Protein AF-A0A1G8Y1X3-F1 (afdb_monomer)

Solvent-accessible surface area (backbone atoms only — not comparable to full-atom values): 15038 Å² total; per-residue (Å²): 141,83,82,73,87,82,56,61,66,80,43,69,38,62,67,63,50,50,55,52,32,45,72,77,41,72,74,59,59,44,77,47,76,46,79,44,79,47,81,43,83,49,103,87,48,83,40,79,46,80,47,74,50,74,43,82,40,71,63,50,74,65,57,42,48,51,53,46,52,54,53,29,62,77,66,64,33,51,41,70,50,81,68,58,64,58,57,56,74,67,80,53,100,78,54,85,82,53,53,24,36,40,44,78,48,60,26,29,33,31,35,44,70,49,91,52,85,90,48,79,68,42,43,34,38,38,30,69,46,75,42,77,92,75,67,23,26,43,34,40,41,29,42,52,90,65,78,74,66,94,65,82,48,96,82,66,74,74,42,72,59,53,50,52,48,53,45,58,61,71,45,33,85,62,33,74,79,35,89,86,64,61,76,67,70,53,60,63,51,79,67,53,90,45,70,69,63,48,54,60,52,49,53,55,54,44,58,60,53,45,51,50,60,55,66,60,55,41,40,57,49,63,30,42,79,77,41,75,69,38,67,31,40,37,37,26,40,60,74,47,76,48,79,53,89,44,13,36,38,37,33,31,35,51,43,34,32,30,90

Organism: NCBI:txid1128970

Secondary structure (DSSP, 8-state):
--------EEEE-HHHHHHHHHHH-TT-EEEEEEEEEEEEE-SSSEEEEEEEEEEEEEPPHHHHHHHHHHHHHHTT-EE--TTHHHHTTTS-TTS----EEEEEEEEEEEEE--SSTTSPPEEEEEEEEEETTTTEEEEEEEESS--S-S---SS----HHHHHHHHHHHTHHHHTTSTTS-HHHHHHHHT--SHHHHHHHHHHHHHHHTTS-HHHHHHHTTPEEEEEEEEEEEEEEEEEEEEETTEEEEEEEEEEEE-

Structure (mmCIF, N/CA/C/O backbone):
data_AF-A0A1G8Y1X3-F1
#
_entry.id   AF-A0A1G8Y1X3-F1
#
loop_
_atom_site.group_PDB
_atom_site.id
_atom_site.type_symbol
_atom_site.label_atom_id
_atom_site.label_alt_id
_atom_site.label_comp_id
_atom_site.label_asym_id
_atom_site.label_entity_id
_atom_site.label_seq_id
_atom_site.pdbx_PDB_ins_code
_atom_site.Cartn_x
_atom_site.Cartn_y
_atom_site.Cartn_z
_atom_site.occupancy
_atom_site.B_iso_or_equiv
_atom_site.auth_seq_id
_atom_site.auth_comp_id
_atom_site.auth_asym_id
_atom_site.auth_atom_id
_atom_site.pdbx_PDB_model_num
ATOM 1 N N . MET A 1 1 ? 5.625 -17.294 -16.865 1.00 40.69 1 MET A N 1
ATOM 2 C CA . MET A 1 1 ? 4.708 -16.222 -16.428 1.00 40.69 1 MET A CA 1
ATOM 3 C C . MET A 1 1 ? 5.028 -14.945 -17.201 1.00 40.69 1 MET A C 1
ATOM 5 O O . MET A 1 1 ? 5.874 -14.175 -16.784 1.00 40.69 1 MET A O 1
ATOM 9 N N . LYS A 1 2 ? 4.440 -14.778 -18.389 1.00 43.62 2 LYS A N 1
ATOM 10 C CA . LYS A 1 2 ? 4.472 -13.539 -19.199 1.00 43.62 2 LYS A CA 1
ATOM 11 C C . LYS A 1 2 ? 3.052 -13.227 -19.690 1.00 43.62 2 LYS A C 1
ATOM 13 O O . LYS A 1 2 ? 2.852 -12.734 -20.797 1.00 43.62 2 LYS A O 1
ATOM 18 N N . GLU A 1 3 ? 2.049 -13.580 -18.890 1.00 48.22 3 GLU A N 1
ATOM 19 C CA . GLU A 1 3 ? 0.704 -13.061 -19.103 1.00 48.22 3 GLU A CA 1
ATOM 20 C C . GLU A 1 3 ? 0.715 -11.612 -18.634 1.00 48.22 3 GLU A C 1
ATOM 22 O O . GLU A 1 3 ? 0.712 -11.307 -17.447 1.00 48.22 3 GLU A O 1
ATOM 27 N N . LYS A 1 4 ? 0.905 -10.753 -19.637 1.00 50.09 4 LYS A N 1
ATOM 28 C CA . LYS A 1 4 ? 0.646 -9.318 -19.688 1.00 50.09 4 LYS A CA 1
ATOM 29 C C . LYS A 1 4 ? -0.046 -8.762 -18.435 1.00 50.09 4 LYS A C 1
ATOM 31 O O . LYS A 1 4 ? -1.256 -8.890 -18.281 1.00 50.09 4 LYS A O 1
ATOM 36 N N . PHE A 1 5 ? 0.738 -8.029 -17.646 1.00 54.00 5 PHE A N 1
ATOM 37 C CA . PHE A 1 5 ? 0.323 -6.984 -16.705 1.00 54.00 5 PHE A CA 1
ATOM 38 C C . PHE A 1 5 ? -0.441 -5.846 -17.426 1.00 54.00 5 PHE A C 1
ATOM 40 O O . PHE A 1 5 ? -0.035 -4.690 -17.396 1.00 54.00 5 PHE A O 1
ATOM 47 N N . ILE A 1 6 ? -1.547 -6.149 -18.113 1.00 54.00 6 ILE A N 1
ATOM 48 C CA . ILE A 1 6 ? -2.566 -5.146 -18.462 1.00 54.00 6 ILE A CA 1
ATOM 49 C C . ILE A 1 6 ? -3.599 -5.177 -17.331 1.00 54.00 6 ILE A C 1
ATOM 51 O O . ILE A 1 6 ? -4.769 -5.474 -17.535 1.00 54.00 6 ILE A O 1
ATOM 55 N N . SER A 1 7 ? -3.131 -4.980 -16.103 1.00 61.69 7 SER A N 1
ATOM 56 C CA . SER A 1 7 ? -4.002 -4.666 -14.977 1.00 61.69 7 SER A CA 1
ATOM 57 C C . SER A 1 7 ? -4.086 -3.151 -14.876 1.00 61.69 7 SER A C 1
ATOM 59 O O . SER A 1 7 ? -3.053 -2.481 -14.940 1.00 61.69 7 SER A O 1
ATOM 61 N N . GLU A 1 8 ? -5.293 -2.609 -14.742 1.00 83.56 8 GLU A N 1
ATOM 62 C CA . GLU A 1 8 ? -5.493 -1.175 -14.557 1.00 83.56 8 GLU A CA 1
ATOM 63 C C . GLU A 1 8 ? -4.999 -0.797 -13.155 1.00 83.56 8 GLU A C 1
ATOM 65 O O . GLU A 1 8 ? -5.635 -1.077 -12.137 1.00 83.56 8 GLU A O 1
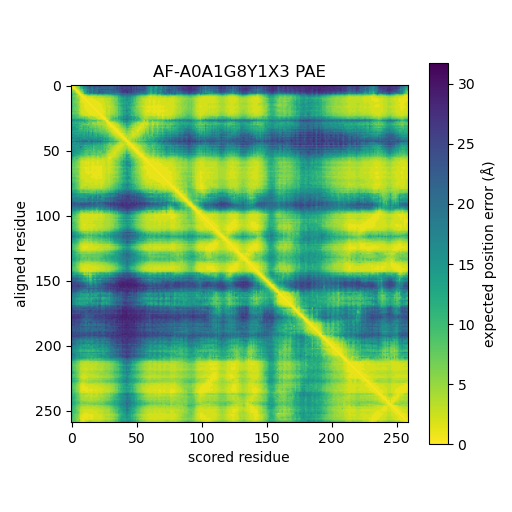ATOM 70 N N . PHE A 1 9 ? -3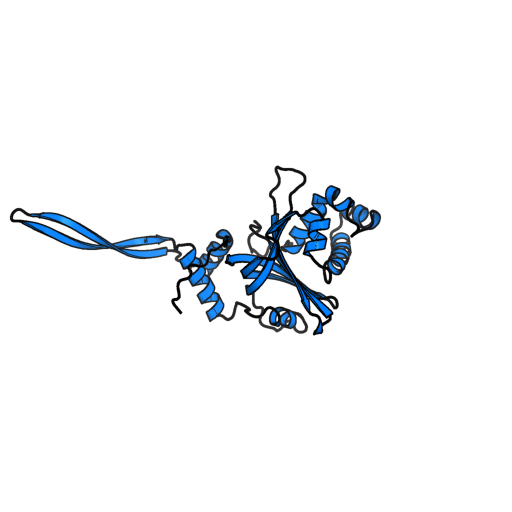.798 -0.223 -13.089 1.00 90.75 9 PHE A N 1
ATOM 71 C CA . PHE A 1 9 ? -3.267 0.327 -11.850 1.00 90.75 9 PHE A CA 1
ATOM 72 C C . PHE A 1 9 ? -4.042 1.594 -11.502 1.00 90.75 9 PHE A C 1
ATOM 74 O O . PHE A 1 9 ? -4.065 2.544 -12.280 1.00 90.75 9 PHE A O 1
ATOM 81 N N . ILE A 1 10 ? -4.659 1.612 -10.322 1.00 94.06 10 ILE A N 1
ATOM 82 C CA . ILE A 1 10 ? -5.407 2.775 -9.826 1.00 94.06 10 ILE A CA 1
ATOM 83 C C . ILE A 1 10 ? -4.573 3.642 -8.881 1.00 94.06 10 ILE A C 1
ATOM 85 O O . ILE A 1 10 ? -4.967 4.765 -8.578 1.00 94.06 10 ILE A O 1
ATOM 89 N N . TYR A 1 11 ? -3.437 3.122 -8.408 1.00 94.50 11 TYR A N 1
ATOM 90 C CA . TYR A 1 11 ? -2.485 3.847 -7.574 1.00 94.50 11 TYR A CA 1
ATOM 91 C C . TYR A 1 11 ? -1.080 3.250 -7.703 1.00 94.50 11 TYR A C 1
ATOM 93 O O . TYR A 1 11 ? -0.929 2.025 -7.671 1.00 94.50 11 TYR A O 1
ATOM 101 N N . ILE A 1 12 ? -0.064 4.111 -7.809 1.00 94.38 12 ILE A N 1
ATOM 102 C CA . ILE A 1 12 ? 1.359 3.760 -7.724 1.00 94.38 12 ILE A CA 1
ATOM 103 C C . ILE A 1 12 ? 2.075 4.858 -6.928 1.00 94.38 12 ILE A C 1
ATOM 105 O O . ILE A 1 12 ? 2.065 6.017 -7.338 1.00 94.38 12 ILE A O 1
ATOM 109 N N . ASP A 1 13 ? 2.749 4.494 -5.836 1.00 93.00 13 ASP A N 1
ATOM 110 C CA . ASP A 1 13 ? 3.652 5.399 -5.117 1.00 93.00 13 ASP A CA 1
ATOM 111 C C . ASP A 1 13 ? 5.009 5.439 -5.831 1.00 93.00 13 ASP A C 1
ATOM 113 O O . ASP A 1 13 ? 5.942 4.694 -5.507 1.00 93.00 13 ASP A O 1
ATOM 117 N N . GLU A 1 14 ? 5.117 6.298 -6.848 1.00 92.44 14 GLU A N 1
ATOM 118 C CA . GLU A 1 14 ? 6.331 6.400 -7.661 1.00 92.44 14 GLU A CA 1
ATOM 119 C C . GLU A 1 14 ? 7.559 6.784 -6.833 1.00 92.44 14 GLU A C 1
ATOM 121 O O . GLU A 1 14 ? 8.661 6.317 -7.117 1.00 92.44 14 GLU A O 1
ATOM 126 N N . ARG A 1 15 ? 7.393 7.601 -5.786 1.00 89.94 15 ARG A N 1
ATOM 127 C CA . ARG A 1 15 ? 8.510 8.045 -4.945 1.00 89.94 15 ARG A CA 1
ATOM 128 C C . ARG A 1 15 ? 9.112 6.872 -4.177 1.00 89.94 15 ARG A C 1
ATOM 130 O O . ARG A 1 15 ? 10.325 6.665 -4.251 1.00 89.94 15 ARG A O 1
ATOM 137 N N . ARG A 1 16 ? 8.293 6.089 -3.463 1.00 89.75 16 ARG A N 1
ATOM 138 C CA . ARG A 1 16 ? 8.782 4.905 -2.731 1.00 89.75 16 ARG A CA 1
ATOM 139 C C . ARG A 1 16 ? 9.292 3.832 -3.682 1.00 89.75 16 ARG A C 1
ATOM 141 O O . ARG A 1 16 ? 10.340 3.246 -3.419 1.00 89.75 16 ARG A O 1
ATOM 148 N N . LEU A 1 17 ? 8.607 3.624 -4.807 1.00 93.88 17 LEU A N 1
ATOM 149 C CA . LEU A 1 17 ? 9.052 2.695 -5.842 1.00 93.88 17 LEU A CA 1
ATOM 150 C C . LEU A 1 17 ? 10.450 3.055 -6.360 1.00 93.88 17 LEU A C 1
ATOM 152 O O . LEU A 1 17 ? 11.327 2.193 -6.397 1.00 93.88 17 LEU A O 1
ATOM 156 N N . ASN A 1 18 ? 10.677 4.323 -6.716 1.00 92.94 18 ASN A N 1
ATOM 157 C CA . ASN A 1 18 ? 11.983 4.805 -7.165 1.00 92.94 18 ASN A CA 1
ATOM 158 C C . ASN A 1 18 ? 13.047 4.589 -6.086 1.00 92.94 18 ASN A C 1
ATOM 160 O O . ASN A 1 18 ? 14.094 4.016 -6.377 1.00 92.94 18 ASN A O 1
ATOM 164 N N . SER A 1 19 ? 12.743 4.955 -4.837 1.00 91.31 19 SER A N 1
ATOM 165 C CA . 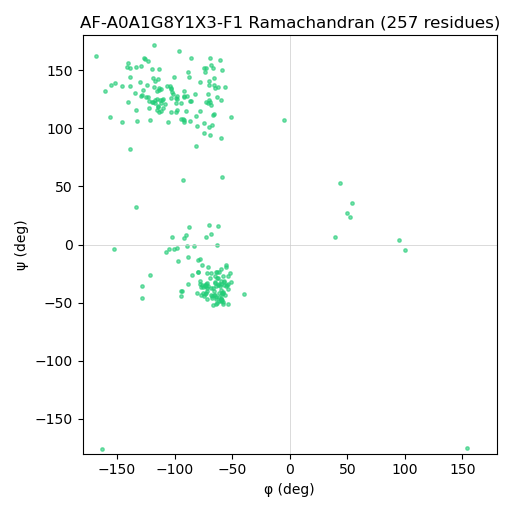SER A 1 19 ? 13.668 4.794 -3.712 1.00 91.31 19 SER A CA 1
ATOM 166 C C . SER A 1 19 ? 14.083 3.337 -3.484 1.00 91.31 19 SER A C 1
ATOM 168 O O . SER A 1 19 ? 15.259 3.066 -3.242 1.00 91.31 19 SER A O 1
ATOM 170 N N . TYR A 1 20 ? 13.158 2.376 -3.572 1.00 93.31 20 TYR A N 1
ATOM 171 C CA . TYR A 1 20 ? 13.509 0.961 -3.415 1.00 93.31 20 TYR A CA 1
ATOM 172 C C . TYR A 1 20 ? 14.286 0.421 -4.605 1.00 93.31 20 TYR A C 1
ATOM 174 O O . TYR A 1 20 ? 15.239 -0.331 -4.417 1.00 93.31 20 TYR A O 1
ATOM 182 N N . VAL A 1 21 ? 13.921 0.810 -5.826 1.00 94.19 21 VAL A N 1
ATOM 183 C CA . VAL A 1 21 ? 14.652 0.351 -7.008 1.00 94.19 21 VAL A CA 1
ATOM 184 C C . VAL A 1 21 ? 16.070 0.904 -7.033 1.00 94.19 21 VAL A C 1
ATOM 186 O O . VAL A 1 21 ? 16.974 0.156 -7.375 1.00 94.19 21 VAL A O 1
ATOM 189 N N . GLU A 1 22 ? 16.301 2.143 -6.602 1.00 92.44 22 GLU A N 1
ATOM 190 C CA . GLU A 1 22 ? 17.656 2.695 -6.461 1.00 92.44 22 GLU A CA 1
ATOM 191 C C . GLU A 1 22 ? 18.503 1.916 -5.441 1.00 92.44 22 GLU A C 1
ATOM 193 O O . GLU A 1 22 ? 19.701 1.738 -5.649 1.00 92.44 22 GLU A O 1
ATOM 198 N N . GLN A 1 23 ? 17.892 1.395 -4.370 1.00 91.38 23 GLN A N 1
ATOM 199 C CA . GLN A 1 23 ? 18.578 0.543 -3.388 1.00 91.38 23 GLN A CA 1
ATOM 200 C C . GLN A 1 23 ? 18.904 -0.853 -3.942 1.00 91.38 23 GLN A C 1
ATOM 202 O O . GLN A 1 23 ? 19.958 -1.406 -3.634 1.00 91.38 23 GLN A O 1
ATOM 207 N N . ILE A 1 24 ? 18.013 -1.428 -4.757 1.00 92.81 24 ILE A N 1
ATOM 208 C CA . ILE A 1 24 ? 18.164 -2.777 -5.332 1.00 92.81 24 ILE A CA 1
ATOM 209 C C . ILE A 1 24 ? 19.090 -2.762 -6.558 1.00 92.81 24 ILE A C 1
ATOM 211 O O . ILE A 1 24 ? 19.905 -3.663 -6.752 1.00 92.81 24 ILE A O 1
ATOM 215 N N . ASN A 1 25 ? 18.941 -1.750 -7.410 1.00 89.31 25 ASN A N 1
ATOM 216 C CA . ASN A 1 25 ? 19.633 -1.586 -8.680 1.00 89.31 25 ASN A CA 1
ATOM 217 C C . ASN A 1 25 ? 20.062 -0.116 -8.866 1.00 89.31 25 ASN A C 1
ATOM 219 O O . ASN A 1 25 ? 19.401 0.637 -9.590 1.00 89.31 25 ASN A O 1
ATOM 223 N N . PRO A 1 26 ? 21.201 0.288 -8.271 1.00 85.62 26 PRO A N 1
ATOM 224 C CA . PRO A 1 26 ? 21.664 1.678 -8.280 1.00 85.62 26 PRO A CA 1
ATOM 225 C C . PRO A 1 26 ? 21.903 2.253 -9.675 1.00 85.62 26 PRO A C 1
ATOM 227 O O . PRO A 1 26 ? 21.930 3.468 -9.854 1.00 85.62 26 PRO A O 1
ATOM 230 N N . SER A 1 27 ? 22.106 1.396 -10.679 1.00 78.38 27 SER A N 1
ATOM 231 C CA . SER A 1 27 ? 22.404 1.856 -12.027 1.00 78.38 27 SER A CA 1
ATOM 232 C C . SER A 1 27 ? 21.204 2.492 -12.727 1.00 78.38 27 SER A C 1
ATOM 234 O O . SER A 1 27 ? 21.468 3.222 -13.672 1.00 78.38 27 SER A O 1
ATOM 236 N N . SER A 1 28 ? 19.948 2.251 -12.294 1.00 76.00 28 SER A N 1
ATOM 237 C CA . SER A 1 28 ? 18.652 2.845 -12.736 1.00 76.00 28 SER A CA 1
ATOM 238 C C . SER A 1 28 ? 18.433 3.113 -14.243 1.00 76.00 28 SER A C 1
ATOM 240 O O . SER A 1 28 ? 17.410 3.671 -14.654 1.00 76.00 28 SER A O 1
ATOM 242 N N . MET A 1 29 ? 19.362 2.678 -15.086 1.00 82.06 29 MET A N 1
ATOM 243 C CA . MET A 1 29 ? 19.471 2.940 -16.506 1.00 82.06 29 MET A CA 1
ATOM 244 C C . MET A 1 29 ? 19.509 1.611 -17.242 1.00 82.06 29 MET A C 1
ATOM 246 O O . MET A 1 29 ? 20.195 0.663 -16.855 1.00 82.06 29 MET A O 1
ATOM 250 N N . LYS A 1 30 ? 18.776 1.564 -18.347 1.00 85.19 30 LYS A N 1
ATOM 251 C CA . LYS A 1 30 ? 18.754 0.449 -19.280 1.00 85.19 30 LYS A CA 1
ATOM 252 C C . LYS A 1 30 ? 19.234 0.943 -20.633 1.00 85.19 30 LYS A C 1
ATOM 254 O O . LYS A 1 30 ? 18.942 2.062 -21.045 1.00 85.19 30 LYS A O 1
ATOM 259 N N . TYR A 1 31 ? 19.972 0.088 -21.322 1.00 85.25 31 TYR A N 1
ATOM 260 C CA . TYR A 1 31 ? 20.477 0.367 -22.655 1.00 85.25 31 TYR A CA 1
ATOM 261 C C . TYR A 1 31 ? 19.572 -0.305 -23.680 1.00 85.25 31 TYR A C 1
ATOM 263 O O . TYR A 1 31 ? 19.489 -1.534 -23.734 1.00 85.25 31 TYR A O 1
ATOM 271 N N . GLU A 1 32 ? 18.879 0.498 -24.481 1.00 85.25 32 GLU A N 1
ATOM 272 C CA . GLU A 1 32 ? 17.964 0.002 -25.504 1.00 85.25 32 GLU A CA 1
ATOM 273 C C . GLU A 1 32 ? 18.607 0.084 -26.886 1.00 85.25 32 GLU A C 1
ATOM 275 O O . GLU A 1 32 ? 19.188 1.103 -27.264 1.00 85.25 32 GLU A O 1
ATOM 280 N N . LYS A 1 33 ? 18.530 -1.021 -27.633 1.00 85.75 33 LYS A N 1
ATOM 281 C CA . LYS A 1 33 ? 19.044 -1.108 -29.000 1.00 85.75 33 LYS A CA 1
ATOM 282 C C . LYS A 1 33 ? 17.924 -0.758 -29.965 1.00 85.75 33 LYS A C 1
ATOM 284 O O . LYS A 1 33 ? 17.043 -1.582 -30.197 1.00 85.75 33 LYS A O 1
ATOM 289 N N . ILE A 1 34 ? 17.994 0.434 -30.542 1.00 86.31 34 ILE A N 1
ATOM 290 C CA . ILE A 1 34 ? 17.016 0.907 -31.518 1.00 86.31 34 ILE A CA 1
ATOM 291 C C . ILE A 1 34 ? 17.603 0.684 -32.919 1.00 86.31 34 ILE A C 1
ATOM 293 O O . ILE A 1 34 ? 18.745 1.091 -33.172 1.00 86.31 34 ILE A O 1
ATOM 297 N N . PRO A 1 35 ? 16.888 -0.011 -33.825 1.00 86.88 35 PRO A N 1
ATOM 298 C CA . PRO A 1 35 ? 17.307 -0.108 -35.213 1.00 86.88 35 PRO A CA 1
ATOM 299 C C . PRO A 1 35 ? 17.128 1.255 -35.886 1.00 86.88 35 PRO A C 1
ATOM 301 O O . PRO A 1 35 ? 16.030 1.806 -35.906 1.00 86.88 35 PRO A O 1
ATOM 304 N N . GLU A 1 36 ? 18.203 1.781 -36.457 1.00 87.94 36 GLU A N 1
ATOM 305 C CA . GLU A 1 36 ? 18.155 2.953 -37.320 1.00 87.94 36 GLU A CA 1
ATOM 306 C C . GLU A 1 36 ? 18.239 2.506 -38.774 1.00 87.94 36 GLU A C 1
ATOM 308 O O . GLU A 1 36 ? 19.119 1.726 -39.158 1.00 87.94 36 GLU A O 1
ATOM 313 N N . TRP A 1 37 ? 17.307 3.013 -39.573 1.00 85.25 37 TRP A N 1
ATOM 314 C CA . TRP A 1 37 ? 17.259 2.793 -41.008 1.00 85.25 37 TRP A CA 1
ATOM 315 C C . TRP A 1 37 ? 17.592 4.107 -41.695 1.00 85.25 37 TRP A C 1
ATOM 317 O O . TRP A 1 37 ? 16.853 5.080 -41.551 1.00 85.25 37 TRP A O 1
ATOM 327 N N . THR A 1 38 ? 18.690 4.127 -42.442 1.00 86.38 38 THR A N 1
ATOM 328 C CA . THR A 1 38 ? 19.103 5.302 -43.210 1.00 86.38 38 THR A CA 1
ATOM 329 C C . THR A 1 38 ? 18.985 4.974 -44.690 1.00 86.38 38 THR A C 1
ATOM 331 O O . THR A 1 38 ? 19.529 3.972 -45.163 1.00 86.38 38 THR A O 1
ATOM 334 N N . ALA A 1 39 ? 18.233 5.794 -45.420 1.00 84.38 39 ALA A N 1
ATOM 335 C CA . ALA A 1 39 ? 18.152 5.722 -46.870 1.00 84.38 39 ALA A CA 1
ATOM 336 C C . ALA A 1 39 ? 19.160 6.714 -47.458 1.00 84.38 39 ALA A C 1
ATOM 338 O O . ALA A 1 39 ? 18.952 7.922 -47.388 1.00 84.38 39 ALA A O 1
ATOM 339 N N . ASP A 1 40 ? 20.239 6.194 -48.035 1.00 81.88 40 ASP A N 1
ATOM 340 C CA . ASP A 1 40 ? 21.275 6.984 -48.690 1.00 81.88 40 ASP A CA 1
ATOM 341 C C . ASP A 1 40 ? 21.124 6.878 -50.210 1.00 81.88 40 ASP A C 1
ATOM 343 O O . ASP A 1 40 ? 20.925 5.795 -50.770 1.00 81.88 40 ASP A O 1
ATOM 347 N N . LEU A 1 41 ? 21.251 8.002 -50.912 1.00 74.12 41 LEU A N 1
ATOM 348 C CA . LEU A 1 41 ? 21.346 8.014 -52.370 1.00 74.12 41 LEU A CA 1
ATOM 349 C C . LEU A 1 41 ? 22.814 7.834 -52.758 1.00 74.12 41 LEU A C 1
ATOM 351 O O . LEU A 1 41 ? 23.624 8.745 -52.597 1.00 74.12 41 LEU A O 1
ATOM 355 N N . SER A 1 42 ? 23.169 6.646 -53.252 1.00 79.25 42 SER A N 1
ATOM 356 C CA . SER A 1 42 ? 24.480 6.431 -53.869 1.00 79.25 42 SER A CA 1
ATOM 357 C C . SER A 1 42 ? 24.441 6.831 -55.345 1.00 79.25 42 SER A C 1
ATOM 359 O O . SER A 1 42 ? 23.370 6.876 -55.948 1.00 79.25 42 SER A O 1
ATOM 361 N N . LEU A 1 43 ? 25.610 7.076 -55.945 1.00 79.81 43 LEU A N 1
ATOM 362 C CA . LEU A 1 43 ? 25.748 7.519 -57.340 1.00 79.81 43 LEU A CA 1
ATOM 363 C C . LEU A 1 43 ? 25.071 6.589 -58.372 1.00 79.81 43 LEU A C 1
ATOM 365 O O . LEU A 1 43 ? 24.876 6.989 -59.514 1.00 79.81 43 LEU A O 1
ATOM 369 N N . ILE A 1 44 ? 24.764 5.344 -57.987 1.00 79.94 44 ILE A N 1
ATOM 370 C CA . ILE A 1 44 ? 24.332 4.272 -58.894 1.00 79.94 44 ILE A CA 1
ATOM 371 C C . ILE A 1 44 ? 22.940 3.731 -58.515 1.00 79.94 44 ILE A C 1
ATOM 373 O O . ILE A 1 44 ? 22.213 3.259 -59.385 1.00 79.94 44 ILE A O 1
ATOM 377 N N . SER A 1 45 ? 22.524 3.823 -57.245 1.00 73.94 45 SER A N 1
ATOM 378 C CA . SER A 1 45 ? 21.185 3.405 -56.800 1.00 73.94 45 SER A CA 1
ATOM 379 C C . SER A 1 45 ? 20.855 3.880 -55.375 1.00 73.94 45 SER A C 1
ATOM 381 O O . SER A 1 45 ? 21.767 4.171 -54.588 1.00 73.94 45 SER A O 1
ATOM 383 N N . PRO A 1 46 ? 19.570 3.889 -54.975 1.00 80.94 46 PRO A N 1
ATOM 384 C CA . PRO A 1 46 ? 19.192 3.974 -53.567 1.00 80.94 46 PRO A CA 1
ATOM 385 C C . PRO A 1 46 ? 19.849 2.840 -52.768 1.00 80.94 46 PRO A C 1
ATOM 387 O O . PRO A 1 46 ? 19.858 1.687 -53.205 1.00 80.94 46 PRO A O 1
ATOM 390 N N . LYS A 1 47 ? 20.404 3.164 -51.600 1.00 86.00 47 LYS A N 1
ATOM 391 C CA . LYS A 1 47 ? 21.003 2.215 -50.661 1.00 86.00 47 LYS A CA 1
ATOM 392 C C . LYS A 1 47 ? 20.311 2.368 -49.313 1.00 86.00 47 LYS A C 1
ATOM 394 O O . LYS A 1 47 ? 20.255 3.458 -48.760 1.00 86.00 47 LYS A O 1
ATOM 399 N N . ILE A 1 48 ? 19.809 1.268 -48.766 1.00 86.12 48 ILE A N 1
ATOM 400 C CA . ILE A 1 48 ? 19.284 1.234 -47.399 1.00 86.12 48 ILE A CA 1
ATOM 401 C C . ILE A 1 48 ? 20.382 0.656 -46.513 1.00 86.12 48 ILE A C 1
ATOM 403 O O . ILE A 1 48 ? 20.859 -0.454 -46.758 1.00 86.12 48 ILE A O 1
ATOM 407 N N . THR A 1 49 ? 20.803 1.404 -45.498 1.00 83.56 49 THR A N 1
ATOM 408 C CA . THR A 1 49 ? 21.697 0.906 -44.453 1.00 83.56 49 THR A CA 1
ATOM 409 C C . THR A 1 49 ? 20.910 0.704 -43.164 1.00 83.56 49 THR A C 1
ATOM 411 O O . THR A 1 49 ? 20.057 1.509 -42.794 1.00 83.56 49 THR A O 1
ATOM 414 N N . SER A 1 50 ? 21.167 -0.420 -42.495 1.00 85.00 50 SER A N 1
ATOM 415 C CA . SER A 1 50 ? 20.627 -0.707 -41.169 1.00 85.00 50 SER A CA 1
ATOM 416 C C . SER A 1 50 ? 21.777 -0.665 -40.179 1.00 85.00 50 SER A C 1
ATOM 418 O O . SER A 1 50 ? 22.772 -1.374 -40.349 1.00 85.00 50 SER A O 1
ATOM 420 N N . SER A 1 51 ? 21.652 0.167 -39.152 1.00 87.12 51 SER A N 1
ATOM 421 C CA . SER A 1 51 ? 22.581 0.186 -38.026 1.00 87.12 51 SER A CA 1
ATOM 422 C C . SER A 1 51 ? 21.814 0.026 -36.715 1.00 87.12 51 SER A C 1
ATOM 424 O O . SER A 1 51 ? 20.600 0.216 -36.653 1.00 87.12 51 SER A O 1
ATOM 426 N N . ARG A 1 52 ? 22.503 -0.394 -35.651 1.00 85.31 52 ARG A N 1
ATOM 427 C CA . ARG A 1 52 ? 21.919 -0.480 -34.307 1.00 85.31 52 ARG A CA 1
ATOM 428 C C . ARG A 1 52 ? 22.645 0.503 -33.415 1.00 85.31 52 ARG A C 1
ATOM 430 O O . ARG A 1 52 ? 23.829 0.307 -33.143 1.00 85.31 52 ARG A O 1
ATOM 437 N N . LYS A 1 53 ? 21.935 1.515 -32.928 1.00 87.00 53 LYS A N 1
ATOM 438 C CA . LYS A 1 53 ? 22.452 2.400 -31.886 1.00 87.00 53 LYS A CA 1
ATOM 439 C C . LYS A 1 53 ? 21.875 2.004 -30.538 1.00 87.00 53 LYS A C 1
ATOM 441 O O . LYS A 1 53 ? 20.750 1.517 -30.437 1.00 87.00 53 LYS A O 1
ATOM 446 N N . THR A 1 54 ? 22.705 2.145 -29.513 1.00 87.00 54 THR A N 1
ATOM 447 C CA . THR A 1 54 ? 22.338 1.830 -28.136 1.00 87.00 54 THR A CA 1
ATOM 448 C C . THR A 1 54 ? 22.195 3.138 -27.382 1.00 87.00 54 THR A C 1
ATOM 450 O O . THR A 1 54 ? 23.159 3.897 -27.311 1.00 87.00 54 THR A O 1
ATOM 453 N N . TYR A 1 55 ? 21.015 3.393 -26.827 1.00 88.44 55 TYR A N 1
ATOM 454 C CA . TYR A 1 55 ? 20.731 4.616 -26.084 1.00 88.44 55 TYR A CA 1
ATOM 455 C C . TYR A 1 55 ? 20.489 4.295 -24.610 1.00 88.44 55 TYR A C 1
ATOM 457 O O . TYR A 1 55 ? 19.769 3.334 -24.316 1.00 88.44 55 TYR A O 1
ATOM 465 N N . PRO A 1 56 ? 21.079 5.060 -23.675 1.00 90.44 56 PRO A N 1
ATOM 466 C CA . PRO A 1 56 ? 20.693 4.972 -22.280 1.00 90.44 56 PRO A CA 1
ATOM 467 C C . PRO A 1 56 ? 19.289 5.556 -22.113 1.00 90.44 56 PRO A C 1
ATOM 469 O O . PRO A 1 56 ? 18.976 6.616 -22.657 1.00 90.44 56 PRO A O 1
ATOM 472 N N . ARG A 1 57 ? 18.451 4.885 -21.329 1.00 91.88 57 ARG A N 1
ATOM 473 C CA . ARG A 1 57 ? 17.195 5.449 -20.837 1.00 91.88 57 ARG A CA 1
ATOM 474 C C . ARG A 1 57 ? 16.944 5.043 -19.395 1.00 91.88 57 ARG A C 1
ATOM 476 O O . ARG A 1 57 ? 17.418 4.001 -18.943 1.00 91.88 57 ARG A O 1
ATOM 483 N N . ASN A 1 58 ? 16.142 5.839 -18.700 1.00 90.50 58 ASN A N 1
ATOM 484 C CA . ASN A 1 58 ? 15.652 5.480 -17.376 1.00 90.50 58 ASN A CA 1
ATOM 485 C C . ASN A 1 58 ? 14.712 4.271 -17.460 1.00 90.50 58 ASN A C 1
ATOM 487 O O . ASN A 1 58 ? 14.041 4.044 -18.476 1.00 90.50 58 ASN A O 1
ATOM 491 N N . LEU A 1 59 ? 14.660 3.504 -16.373 1.00 92.69 59 LEU A N 1
ATOM 492 C CA . LEU A 1 59 ? 13.652 2.464 -16.195 1.00 92.69 59 LEU A CA 1
ATOM 493 C C . LEU A 1 59 ? 12.252 3.089 -16.160 1.00 92.69 59 LEU A C 1
ATOM 495 O O . LEU A 1 59 ? 12.020 4.094 -15.483 1.00 92.69 59 LEU A O 1
ATOM 499 N N . THR A 1 60 ? 11.318 2.473 -16.878 1.00 92.19 60 THR A N 1
ATOM 500 C CA . THR A 1 60 ? 9.891 2.811 -16.797 1.00 92.19 60 THR A CA 1
ATOM 501 C C . THR A 1 60 ? 9.315 2.394 -15.439 1.00 92.19 60 THR A C 1
ATOM 503 O O . THR A 1 60 ? 9.873 1.524 -14.770 1.00 92.19 60 THR A O 1
ATOM 506 N N . THR A 1 61 ? 8.178 2.968 -15.032 1.00 92.00 61 THR A N 1
ATOM 507 C CA . THR A 1 61 ? 7.477 2.593 -13.787 1.00 92.00 61 THR A CA 1
ATOM 508 C C . THR A 1 61 ? 7.191 1.086 -13.721 1.00 92.00 61 THR A C 1
ATOM 510 O O . THR A 1 61 ? 7.390 0.462 -12.683 1.00 92.00 61 THR A O 1
ATOM 513 N N . TYR A 1 62 ? 6.829 0.468 -14.847 1.00 90.31 62 TYR A N 1
ATOM 514 C CA . TYR A 1 62 ? 6.594 -0.977 -14.928 1.00 90.31 62 TYR A CA 1
ATOM 515 C C . TYR A 1 62 ? 7.864 -1.802 -14.734 1.00 90.31 62 TYR A C 1
ATOM 517 O O . TYR A 1 62 ? 7.863 -2.742 -13.951 1.00 90.31 62 TYR A O 1
ATOM 525 N N . GLU A 1 63 ? 8.966 -1.432 -15.389 1.00 92.50 63 GLU A N 1
ATOM 526 C CA . GLU A 1 63 ? 10.245 -2.130 -15.200 1.00 92.50 63 GLU A CA 1
ATOM 527 C C . GLU A 1 63 ? 10.741 -2.009 -13.756 1.00 92.50 63 GLU A C 1
ATOM 529 O O . GLU A 1 63 ? 11.328 -2.944 -13.219 1.00 92.50 63 GLU A O 1
ATOM 534 N N . LYS A 1 64 ? 10.482 -0.869 -13.107 1.00 93.94 64 LYS A N 1
ATOM 535 C CA . LYS A 1 64 ? 10.769 -0.664 -11.684 1.00 93.94 64 LYS A CA 1
ATOM 536 C C . LYS A 1 64 ? 9.938 -1.597 -10.800 1.00 93.94 64 LYS A C 1
ATOM 538 O O . LYS A 1 64 ? 10.495 -2.221 -9.901 1.00 93.94 64 LYS A O 1
ATOM 543 N N . LEU A 1 65 ? 8.637 -1.725 -11.072 1.00 93.56 65 LEU A N 1
ATOM 544 C CA . LEU A 1 65 ? 7.766 -2.670 -10.368 1.00 93.56 65 LEU A CA 1
ATOM 545 C C . LEU A 1 65 ? 8.225 -4.116 -10.567 1.00 93.56 65 LEU A C 1
ATOM 547 O O . LEU A 1 65 ? 8.309 -4.843 -9.585 1.00 93.56 65 LEU A O 1
ATOM 551 N N . GLU A 1 66 ? 8.571 -4.516 -11.794 1.00 93.19 66 GLU A N 1
ATOM 552 C CA . GLU A 1 66 ? 9.104 -5.854 -12.081 1.00 93.19 66 GLU A CA 1
ATOM 553 C C . GLU A 1 66 ? 10.383 -6.127 -11.283 1.00 93.19 66 GLU A C 1
ATOM 555 O O . GLU A 1 66 ? 10.478 -7.157 -10.625 1.00 93.19 66 GLU A O 1
ATOM 560 N N . ILE A 1 67 ? 11.339 -5.188 -11.271 1.00 94.19 67 ILE A N 1
ATOM 561 C CA . ILE A 1 67 ? 12.581 -5.314 -10.490 1.00 94.19 67 ILE A CA 1
ATOM 562 C C . ILE A 1 67 ? 12.281 -5.467 -8.997 1.00 94.19 67 ILE A C 1
ATOM 564 O O . ILE A 1 67 ? 12.869 -6.331 -8.344 1.00 94.19 67 ILE A O 1
ATOM 568 N N . LEU A 1 68 ? 11.381 -4.640 -8.457 1.00 95.12 68 LEU A N 1
ATOM 569 C CA . LEU A 1 68 ? 11.013 -4.691 -7.047 1.00 95.12 68 LEU A CA 1
ATOM 570 C C . LEU A 1 68 ? 10.333 -6.020 -6.703 1.00 95.12 68 LEU A C 1
ATOM 572 O O . LEU A 1 68 ? 10.758 -6.689 -5.769 1.00 95.12 68 LEU A O 1
ATOM 576 N N . ILE A 1 69 ? 9.313 -6.420 -7.460 1.00 94.25 69 ILE A N 1
ATOM 577 C CA . ILE A 1 69 ? 8.565 -7.663 -7.241 1.00 94.25 69 ILE A CA 1
ATOM 578 C C . ILE A 1 69 ? 9.495 -8.873 -7.322 1.00 94.25 69 ILE A C 1
ATOM 580 O O . ILE A 1 69 ? 9.505 -9.688 -6.403 1.00 94.25 69 ILE A O 1
ATOM 584 N N . ASP A 1 70 ? 10.321 -8.958 -8.367 1.00 94.69 70 ASP A N 1
ATOM 585 C CA . ASP A 1 70 ? 11.285 -10.044 -8.533 1.00 94.69 70 ASP A CA 1
ATOM 586 C C . ASP A 1 70 ? 12.258 -10.116 -7.356 1.00 94.69 70 ASP A C 1
ATOM 588 O O . ASP A 1 70 ? 12.595 -11.206 -6.894 1.00 94.69 70 ASP A O 1
ATOM 592 N N . PHE A 1 71 ? 12.750 -8.965 -6.890 1.00 95.44 71 PHE A N 1
ATOM 593 C CA . PHE A 1 71 ? 13.643 -8.901 -5.740 1.00 95.44 71 PHE A CA 1
ATOM 594 C C . PHE A 1 71 ? 12.942 -9.381 -4.470 1.00 95.44 71 PHE A C 1
ATOM 596 O O . PHE A 1 71 ? 13.499 -10.193 -3.732 1.00 95.44 71 PHE A O 1
ATOM 603 N N . LEU A 1 72 ? 11.723 -8.908 -4.219 1.00 94.62 72 LEU A N 1
ATOM 604 C CA . LEU A 1 72 ? 10.969 -9.273 -3.031 1.00 94.62 72 LEU A CA 1
ATOM 605 C C . LEU A 1 72 ? 10.609 -10.763 -3.009 1.00 94.62 72 LEU A C 1
ATOM 607 O O . LEU A 1 72 ? 10.797 -11.410 -1.980 1.00 94.62 72 LEU A O 1
ATOM 611 N N . ASP A 1 73 ? 10.165 -11.317 -4.138 1.00 92.81 73 ASP A N 1
ATOM 612 C CA . ASP A 1 73 ? 9.831 -12.737 -4.264 1.00 92.81 73 ASP A CA 1
ATOM 613 C C . ASP A 1 73 ? 11.076 -13.624 -4.107 1.00 92.81 73 ASP A C 1
ATOM 615 O O . ASP A 1 73 ? 11.039 -14.606 -3.370 1.00 92.81 73 ASP A O 1
ATOM 619 N N . LYS A 1 74 ? 12.211 -13.266 -4.729 1.00 94.50 74 LYS A N 1
ATOM 620 C CA . LYS A 1 74 ? 13.464 -14.043 -4.617 1.00 94.50 74 LYS A CA 1
ATOM 621 C C . LYS A 1 74 ? 14.020 -14.099 -3.194 1.00 94.50 74 LYS A C 1
ATOM 623 O O . LYS A 1 74 ? 14.701 -15.063 -2.860 1.00 94.50 74 LYS A O 1
ATOM 628 N N . ASN A 1 75 ? 13.757 -13.073 -2.386 1.00 93.00 75 ASN A N 1
ATOM 629 C CA . ASN A 1 75 ? 14.255 -12.967 -1.014 1.00 93.00 75 ASN A CA 1
ATOM 630 C C . ASN A 1 75 ? 13.192 -13.307 0.047 1.00 93.00 75 ASN A C 1
ATOM 632 O O . ASN A 1 75 ? 13.457 -13.125 1.230 1.00 93.00 75 ASN A O 1
ATOM 636 N N . ASN A 1 76 ? 12.003 -13.784 -0.346 1.00 90.50 76 ASN A N 1
ATOM 637 C CA . ASN A 1 76 ? 10.877 -14.043 0.563 1.00 90.50 76 ASN A CA 1
ATOM 638 C C . ASN A 1 76 ? 10.495 -12.824 1.434 1.00 90.50 76 ASN A C 1
ATOM 640 O O . ASN A 1 76 ? 10.105 -12.960 2.590 1.00 90.50 76 ASN A O 1
ATOM 644 N N . PHE A 1 77 ? 10.597 -11.612 0.879 1.00 92.25 77 PHE A N 1
ATOM 645 C CA . PHE A 1 77 ? 10.268 -10.359 1.572 1.00 92.25 77 PHE A CA 1
ATOM 646 C C . PHE A 1 77 ? 8.820 -9.897 1.372 1.00 92.25 77 PHE A C 1
ATOM 648 O O . PHE A 1 77 ? 8.464 -8.811 1.834 1.00 92.25 77 PHE A O 1
ATOM 655 N N . VAL A 1 78 ? 7.983 -10.704 0.716 1.00 92.06 78 VAL A N 1
ATOM 656 C CA . VAL A 1 78 ? 6.548 -10.450 0.533 1.00 92.06 78 VAL A CA 1
ATOM 657 C C . VAL A 1 78 ? 5.731 -11.569 1.156 1.00 92.06 78 VAL A C 1
ATOM 659 O O . VAL A 1 78 ? 5.845 -12.727 0.759 1.00 92.06 78 VAL A O 1
ATOM 662 N N . ASN A 1 79 ? 4.852 -11.198 2.082 1.00 88.69 79 ASN A N 1
ATOM 663 C CA . ASN A 1 79 ? 3.808 -12.073 2.584 1.00 88.69 79 ASN A CA 1
ATOM 664 C C . ASN A 1 79 ? 2.618 -12.058 1.608 1.00 88.69 79 ASN A C 1
ATOM 666 O O . ASN A 1 79 ? 2.170 -10.990 1.193 1.00 88.69 79 ASN A O 1
ATOM 670 N N . LYS A 1 80 ? 2.131 -13.235 1.208 1.00 88.94 80 LYS A N 1
ATOM 671 C CA . LYS A 1 80 ? 0.994 -13.390 0.283 1.00 88.94 80 LYS A CA 1
ATOM 672 C C . LYS A 1 80 ? -0.282 -13.870 0.986 1.00 88.94 80 LYS A C 1
ATOM 674 O O . LYS A 1 80 ? -1.334 -13.908 0.351 1.00 88.94 80 LYS A O 1
ATOM 679 N N . ASP A 1 81 ? -0.199 -14.206 2.272 1.00 82.44 81 ASP A N 1
ATOM 680 C CA . ASP A 1 81 ? -1.310 -14.658 3.102 1.00 82.44 81 ASP A CA 1
ATOM 681 C C . ASP A 1 81 ? -1.605 -13.644 4.223 1.00 82.44 81 ASP A C 1
ATOM 683 O O . ASP A 1 81 ? -0.803 -13.381 5.122 1.00 82.44 81 ASP A O 1
ATOM 687 N N . VAL A 1 82 ? -2.818 -13.089 4.191 1.00 74.69 82 VAL A N 1
ATOM 688 C CA . VAL A 1 82 ? -3.298 -12.122 5.189 1.00 74.69 82 VAL A CA 1
ATOM 689 C C . VAL A 1 82 ? -3.304 -12.724 6.598 1.00 74.69 82 VAL A C 1
ATOM 691 O O . VAL A 1 82 ? -3.134 -11.997 7.577 1.00 74.69 82 VAL A O 1
ATOM 694 N N . THR A 1 83 ? -3.530 -14.033 6.719 1.00 71.06 83 THR A N 1
ATOM 695 C CA . THR A 1 83 ? -3.636 -14.716 8.011 1.00 71.06 83 THR A CA 1
ATOM 696 C C . THR A 1 83 ? -2.272 -14.962 8.653 1.00 71.06 83 THR A C 1
ATOM 698 O O . THR A 1 83 ? -2.144 -14.792 9.867 1.00 71.06 83 THR A O 1
ATOM 701 N N . ASP A 1 84 ? -1.231 -15.223 7.858 1.00 68.62 84 ASP A N 1
ATOM 702 C CA . ASP A 1 84 ? 0.137 -15.447 8.348 1.00 68.62 84 ASP A CA 1
ATOM 703 C C . ASP A 1 84 ? 0.737 -14.203 9.016 1.00 68.62 84 ASP A C 1
ATOM 705 O O . ASP A 1 84 ? 1.477 -14.308 9.998 1.00 68.62 84 ASP A O 1
ATOM 709 N N . LEU A 1 85 ? 0.357 -13.007 8.552 1.00 65.50 85 LEU A N 1
ATOM 710 C CA . LEU A 1 85 ? 0.746 -11.735 9.176 1.00 65.50 85 LEU A CA 1
ATOM 711 C C . LEU A 1 85 ? 0.315 -11.620 10.639 1.00 65.50 85 LEU A C 1
ATOM 713 O O . LEU A 1 85 ? 0.932 -10.884 11.398 1.00 65.50 85 LEU A O 1
ATOM 717 N N . ILE A 1 86 ? -0.748 -12.308 11.049 1.00 62.88 86 ILE A N 1
ATOM 718 C CA . ILE A 1 86 ? -1.253 -12.240 12.425 1.00 62.88 86 ILE A CA 1
ATOM 719 C C . ILE A 1 86 ? -0.372 -13.079 13.352 1.00 62.88 86 ILE A C 1
ATOM 721 O O . ILE A 1 86 ? -0.120 -12.691 14.496 1.00 62.88 86 ILE A O 1
ATOM 725 N N . TYR A 1 87 ? 0.125 -14.214 12.856 1.00 57.56 87 TYR A N 1
ATOM 726 C CA . TYR A 1 87 ? 0.907 -15.154 13.649 1.00 57.56 87 TYR A CA 1
ATOM 727 C C . TYR A 1 87 ? 2.341 -14.675 13.875 1.00 57.56 87 TYR A C 1
ATOM 729 O O . TYR A 1 87 ? 2.855 -14.848 14.985 1.00 57.56 87 TYR A O 1
ATOM 737 N N . SER A 1 88 ? 2.945 -13.984 12.901 1.00 55.50 88 SER A N 1
ATOM 738 C CA . SER A 1 88 ? 4.328 -13.488 12.989 1.00 55.50 88 SER A CA 1
ATOM 739 C C . SER A 1 88 ? 4.569 -12.486 14.124 1.00 55.50 88 SER A C 1
ATOM 741 O O . SER A 1 88 ? 5.695 -12.360 14.590 1.00 55.50 88 SER A O 1
ATOM 743 N N . PHE A 1 89 ? 3.531 -11.793 14.604 1.00 56.19 89 PHE A N 1
ATOM 744 C CA . PHE A 1 89 ? 3.646 -10.826 15.710 1.00 56.19 89 PHE A CA 1
ATOM 745 C C . PHE A 1 89 ? 3.199 -11.374 17.063 1.00 56.19 89 PHE A C 1
ATOM 747 O O . PHE A 1 89 ? 3.261 -10.661 18.063 1.00 56.19 89 PHE A O 1
ATOM 754 N N . SER A 1 90 ? 2.694 -12.608 17.102 1.00 54.50 90 SER A N 1
ATOM 755 C CA . SER A 1 90 ? 1.941 -13.079 18.259 1.00 54.50 90 SER A CA 1
ATOM 756 C C . SER A 1 90 ? 2.798 -13.639 19.390 1.00 54.50 90 SER A C 1
ATOM 758 O O . SER A 1 90 ? 2.323 -13.567 20.516 1.00 54.50 90 SER A O 1
ATOM 760 N N . ASN A 1 91 ? 4.013 -14.166 19.153 1.00 47.41 91 ASN A N 1
ATOM 761 C CA . ASN A 1 91 ? 4.695 -14.912 20.224 1.00 47.41 91 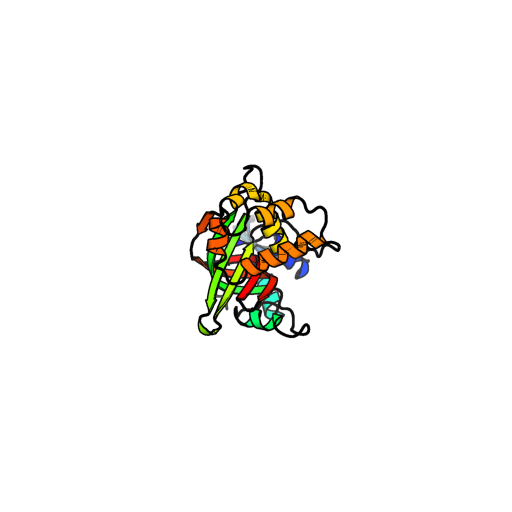ASN A CA 1
ATOM 762 C C . ASN A 1 91 ? 6.232 -14.970 20.260 1.00 47.41 91 ASN A C 1
ATOM 764 O O . ASN A 1 91 ? 6.740 -15.502 21.240 1.00 47.41 91 ASN A O 1
ATOM 768 N N . ASP A 1 92 ? 7.000 -14.432 19.308 1.00 50.53 92 ASP A N 1
ATOM 769 C CA . ASP A 1 92 ? 8.464 -14.460 19.453 1.00 50.53 92 ASP A CA 1
ATOM 770 C C . ASP A 1 92 ? 9.150 -13.418 18.565 1.00 50.53 92 ASP A C 1
ATOM 772 O O . ASP A 1 92 ? 8.884 -13.328 17.368 1.00 50.53 92 ASP A O 1
ATOM 776 N N . TYR A 1 93 ? 10.076 -12.645 19.137 1.00 49.53 93 TYR A N 1
ATOM 777 C CA . TYR A 1 93 ? 10.876 -11.630 18.426 1.00 49.53 93 TYR A CA 1
ATOM 778 C C . TYR A 1 93 ? 11.891 -12.234 17.431 1.00 49.53 93 TYR A C 1
ATOM 780 O O . TYR A 1 93 ? 12.758 -11.525 16.924 1.00 49.53 93 TYR A O 1
ATOM 788 N N . THR A 1 94 ? 11.821 -13.542 17.181 1.00 51.38 94 THR A N 1
ATOM 789 C CA . THR A 1 94 ? 12.739 -14.307 16.329 1.00 51.38 94 THR A CA 1
ATOM 790 C C . THR A 1 94 ? 12.139 -14.682 14.975 1.00 51.38 94 THR A C 1
ATOM 792 O O . THR A 1 94 ? 12.851 -15.253 14.153 1.00 51.38 94 THR A O 1
ATOM 795 N N . VAL A 1 95 ? 10.863 -14.368 14.717 1.00 56.06 95 VAL A N 1
ATOM 796 C CA . VAL A 1 95 ? 10.247 -14.617 13.407 1.00 56.06 95 VAL A CA 1
ATOM 797 C C . VAL A 1 95 ? 10.817 -13.640 12.380 1.00 56.06 95 VAL A C 1
ATOM 799 O O . VAL A 1 95 ? 10.835 -12.429 12.612 1.00 56.06 95 VAL A O 1
ATOM 802 N N . ASP A 1 96 ? 11.268 -14.178 11.245 1.00 63.84 96 ASP A N 1
ATOM 803 C CA . ASP A 1 96 ? 11.781 -13.413 10.111 1.00 63.84 96 ASP A CA 1
ATOM 804 C C . ASP A 1 96 ? 10.776 -12.325 9.715 1.00 63.84 96 ASP A C 1
ATOM 806 O O . ASP A 1 96 ? 9.674 -12.587 9.231 1.00 63.84 96 ASP A O 1
ATOM 810 N N . TYR A 1 97 ? 11.145 -11.074 9.976 1.00 71.00 97 TYR A N 1
ATOM 811 C CA . TYR A 1 97 ? 10.310 -9.923 9.674 1.00 71.00 97 TYR A CA 1
ATOM 812 C C . TYR A 1 97 ? 10.148 -9.791 8.157 1.00 71.00 97 TYR A C 1
ATOM 814 O O . TYR A 1 97 ? 11.105 -9.460 7.457 1.00 71.00 97 TYR A O 1
ATOM 822 N N . VAL A 1 98 ? 8.931 -10.014 7.654 1.00 80.56 98 VAL A N 1
ATOM 823 C CA . VAL A 1 98 ? 8.588 -9.846 6.235 1.00 80.56 98 VAL A CA 1
ATOM 824 C C . VAL A 1 98 ? 8.057 -8.418 6.012 1.00 80.56 98 VAL A C 1
ATOM 826 O O . VAL A 1 98 ? 6.955 -8.096 6.461 1.00 80.56 98 VAL A O 1
ATOM 829 N N . PRO A 1 99 ? 8.822 -7.520 5.357 1.00 85.88 99 PRO A N 1
ATOM 830 C CA . PRO A 1 99 ? 8.510 -6.089 5.330 1.00 85.88 99 PRO A CA 1
ATOM 831 C C . PRO A 1 99 ? 7.370 -5.700 4.386 1.00 85.88 99 PRO A C 1
ATOM 833 O O . PRO A 1 99 ? 6.843 -4.590 4.503 1.00 85.88 99 PRO A O 1
ATOM 836 N N . PHE A 1 100 ? 7.007 -6.559 3.435 1.00 92.06 100 PHE A N 1
ATOM 837 C CA . PHE A 1 100 ? 5.964 -6.280 2.455 1.00 92.06 100 PHE A CA 1
ATOM 838 C C . PHE A 1 100 ? 4.879 -7.339 2.489 1.00 92.06 100 PHE A C 1
ATOM 840 O O . PHE A 1 100 ? 5.091 -8.475 2.904 1.00 92.06 100 PHE A O 1
ATOM 847 N N . ALA A 1 101 ? 3.712 -6.952 2.001 1.00 92.62 101 ALA A N 1
ATOM 848 C CA . ALA A 1 101 ? 2.590 -7.845 1.839 1.00 92.62 101 ALA A CA 1
ATOM 849 C C . ALA A 1 101 ? 1.892 -7.570 0.512 1.00 92.62 101 ALA A C 1
ATOM 851 O O . ALA A 1 101 ? 1.816 -6.422 0.068 1.00 92.62 101 ALA A O 1
ATOM 852 N N . TRP A 1 102 ? 1.402 -8.631 -0.118 1.00 94.69 102 TRP A N 1
ATOM 853 C CA . TRP A 1 102 ? 0.705 -8.582 -1.389 1.00 94.69 102 TRP A CA 1
ATOM 854 C C . TRP A 1 102 ? -0.574 -9.400 -1.299 1.00 94.69 102 TRP A C 1
ATOM 856 O O . TRP A 1 102 ? -0.543 -10.628 -1.308 1.00 94.69 102 TRP A O 1
ATOM 866 N N . HIS A 1 103 ? -1.713 -8.713 -1.241 1.00 93.88 103 HIS A N 1
ATOM 867 C CA . HIS A 1 103 ? -3.005 -9.353 -1.015 1.00 93.88 103 HIS A CA 1
ATOM 868 C C . HIS A 1 103 ? -4.057 -8.947 -2.034 1.00 93.88 103 HIS A C 1
ATOM 870 O O . HIS A 1 103 ? -4.029 -7.837 -2.563 1.00 93.88 103 HIS A O 1
ATOM 876 N N . LYS A 1 104 ? -5.029 -9.840 -2.234 1.00 94.31 104 LYS A N 1
ATOM 877 C CA . LYS A 1 104 ? -6.319 -9.543 -2.862 1.00 94.31 104 LYS A CA 1
ATOM 878 C C . LYS A 1 104 ? -7.351 -9.332 -1.759 1.00 94.31 104 LYS A C 1
ATOM 880 O O . LYS A 1 104 ? -7.605 -10.257 -0.992 1.00 94.31 104 LYS A O 1
ATOM 885 N N . ILE A 1 105 ? -7.895 -8.125 -1.647 1.00 94.88 105 ILE A N 1
ATOM 886 C CA . ILE A 1 105 ? -8.808 -7.725 -0.569 1.00 94.88 105 ILE A CA 1
ATOM 887 C C . ILE A 1 105 ? -9.923 -6.828 -1.103 1.00 94.88 105 ILE A C 1
ATOM 889 O O . ILE A 1 105 ? -9.724 -6.085 -2.059 1.00 94.88 105 ILE A O 1
ATOM 893 N N . THR A 1 106 ? -11.074 -6.844 -0.437 1.00 96.19 106 THR A N 1
ATOM 894 C CA . THR A 1 106 ? -12.155 -5.879 -0.673 1.00 96.19 106 THR A CA 1
ATOM 895 C C . THR A 1 106 ? -11.983 -4.697 0.280 1.00 96.19 106 THR A C 1
ATOM 897 O O . THR A 1 106 ? -12.208 -4.827 1.482 1.00 96.19 106 THR A O 1
ATOM 900 N N . ALA A 1 107 ? -11.554 -3.544 -0.226 1.00 97.06 107 ALA A N 1
ATOM 901 C CA . ALA A 1 107 ? -11.229 -2.376 0.588 1.00 97.06 107 ALA A CA 1
ATOM 902 C C . ALA A 1 107 ? -12.089 -1.160 0.233 1.00 97.06 107 ALA A C 1
ATOM 904 O O . ALA A 1 107 ? -12.516 -0.971 -0.902 1.00 97.06 107 ALA A O 1
ATOM 905 N N . THR A 1 108 ? -12.313 -0.296 1.218 1.00 97.38 108 THR A N 1
ATOM 906 C CA . THR A 1 108 ? -12.986 0.990 1.041 1.00 97.38 108 THR A CA 1
ATOM 907 C C . THR A 1 108 ? -11.960 2.115 1.044 1.00 97.38 108 THR A C 1
ATOM 909 O O . THR A 1 108 ? -11.179 2.239 1.986 1.00 97.38 108 THR A O 1
ATOM 912 N N . ARG A 1 109 ? -11.967 2.951 0.002 1.00 96.88 109 ARG A N 1
ATOM 913 C CA . ARG A 1 109 ? -11.150 4.169 -0.063 1.00 96.88 109 ARG A CA 1
ATOM 914 C C . ARG A 1 109 ? -11.897 5.322 0.590 1.00 96.88 109 ARG A C 1
ATOM 916 O O . ARG A 1 109 ? -13.007 5.663 0.169 1.00 96.88 109 ARG A O 1
ATOM 923 N N . LEU A 1 110 ? -11.271 5.943 1.577 1.00 94.56 110 LEU A N 1
ATOM 924 C CA . LEU A 1 110 ? -11.765 7.109 2.302 1.00 94.56 110 LEU A CA 1
ATOM 925 C C . LEU A 1 110 ? -10.864 8.315 2.015 1.00 94.56 110 LEU A C 1
ATOM 927 O O . LEU A 1 110 ? -9.665 8.153 1.784 1.00 94.56 110 LEU A O 1
ATOM 931 N N . ILE A 1 111 ? -11.439 9.515 2.074 1.00 90.81 111 ILE A N 1
ATOM 932 C CA . ILE A 1 111 ? -10.708 10.781 2.130 1.00 90.81 111 ILE A CA 1
ATOM 933 C C . ILE A 1 111 ? -10.949 11.450 3.483 1.00 90.81 111 ILE A C 1
ATOM 935 O O . ILE A 1 111 ? -12.085 11.573 3.942 1.00 90.81 111 ILE A O 1
ATOM 939 N N . ILE A 1 112 ? -9.872 11.906 4.104 1.00 84.31 112 ILE A N 1
ATOM 940 C CA . ILE A 1 112 ? -9.885 12.703 5.324 1.00 84.31 112 ILE A CA 1
ATOM 941 C C . ILE A 1 112 ? -9.540 14.135 4.905 1.00 84.31 112 ILE A C 1
ATOM 943 O O . ILE A 1 112 ? -8.398 14.428 4.542 1.00 84.31 112 ILE A O 1
ATOM 947 N N . GLN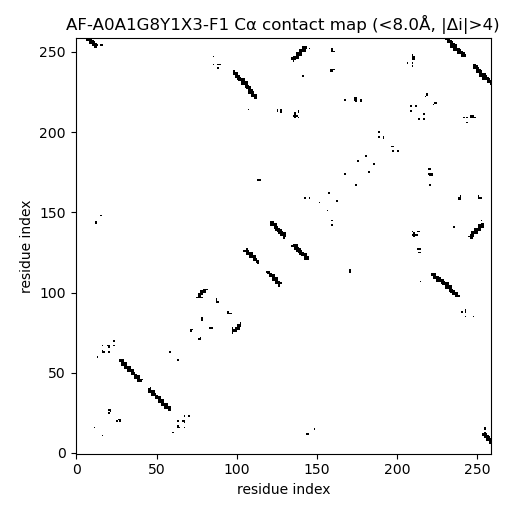 A 1 113 ? -10.550 15.009 4.886 1.00 82.38 113 GLN A N 1
ATOM 948 C CA . GLN A 1 113 ? -10.405 16.406 4.470 1.00 82.38 113 GLN A CA 1
ATOM 949 C C . GLN A 1 113 ? -10.106 17.288 5.688 1.00 82.38 113 GLN A C 1
ATOM 951 O O . GLN A 1 113 ? -10.836 17.206 6.673 1.00 82.38 113 GLN A O 1
ATOM 956 N N . PRO A 1 114 ? -9.048 18.113 5.660 1.00 71.56 114 PRO A N 1
ATOM 957 C CA . PRO A 1 114 ? -8.791 19.076 6.725 1.00 71.56 114 PRO A CA 1
ATOM 958 C C . PRO A 1 114 ? -9.833 20.194 6.749 1.00 71.56 114 PRO A C 1
ATOM 960 O O . PRO A 1 114 ? -10.413 20.536 5.723 1.00 71.56 114 PRO A O 1
ATOM 963 N N . GLU A 1 115 ? -10.030 20.792 7.927 1.00 68.38 115 GLU A N 1
ATOM 964 C CA . GLU A 1 115 ? -10.904 21.964 8.102 1.00 68.38 115 GLU A CA 1
ATOM 965 C C . GLU A 1 115 ? -10.428 23.165 7.277 1.00 68.38 115 GLU A C 1
ATOM 967 O O . GLU A 1 115 ? -11.231 23.933 6.755 1.00 68.38 115 GLU A O 1
ATOM 972 N N . ASN A 1 116 ? -9.109 23.323 7.146 1.00 71.75 116 ASN A N 1
ATOM 973 C CA . ASN A 1 116 ? -8.513 24.327 6.282 1.00 71.75 116 ASN A CA 1
ATOM 974 C C . ASN A 1 116 ? -8.291 23.731 4.888 1.00 71.75 116 ASN A C 1
ATOM 976 O O . ASN A 1 116 ? -7.434 22.862 4.731 1.00 71.75 116 ASN A O 1
ATOM 980 N N . GLU A 1 117 ? -8.992 24.254 3.878 1.00 73.69 117 GLU A N 1
ATOM 981 C CA . GLU A 1 117 ? -8.868 23.840 2.469 1.00 73.69 117 GLU A CA 1
ATOM 982 C C . GLU A 1 117 ? -7.429 23.924 1.925 1.00 73.69 117 GLU A C 1
ATOM 984 O O . GLU A 1 117 ? -7.095 23.264 0.946 1.00 73.69 117 GLU A O 1
ATOM 989 N N . SER A 1 118 ? -6.554 24.701 2.574 1.00 72.19 118 SER A N 1
ATOM 990 C CA . SER A 1 118 ? -5.138 24.823 2.200 1.00 72.19 118 SER A CA 1
ATOM 991 C C . SER A 1 118 ? -4.272 23.642 2.657 1.00 72.19 118 SER A C 1
ATOM 993 O O . SER A 1 118 ? -3.111 23.545 2.265 1.00 72.19 118 SER A O 1
ATOM 995 N N . SER A 1 119 ? -4.778 22.777 3.539 1.00 67.12 119 SER A N 1
ATOM 996 C CA . SER A 1 119 ? -4.045 21.606 4.024 1.00 67.12 119 SER A CA 1
ATOM 997 C C . SER A 1 119 ? -4.261 20.392 3.114 1.00 67.12 119 SER A C 1
ATOM 999 O O . SER A 1 119 ? -5.329 20.243 2.518 1.00 67.12 119 SER A O 1
ATOM 1001 N N . PRO A 1 120 ? -3.267 19.496 2.995 1.00 69.94 120 PRO A N 1
ATOM 1002 C CA . PRO A 1 120 ? -3.390 18.324 2.140 1.00 69.94 120 PRO A CA 1
ATOM 1003 C C . PRO A 1 120 ? -4.469 17.370 2.666 1.00 69.94 120 PRO A C 1
ATOM 1005 O O . PRO A 1 120 ? -4.557 17.098 3.865 1.00 69.94 120 PRO A O 1
ATOM 1008 N N . CYS A 1 121 ? -5.280 16.842 1.750 1.00 80.19 121 CYS A N 1
ATOM 1009 C CA . CYS A 1 121 ? -6.175 15.728 2.042 1.00 80.19 121 CYS A CA 1
ATOM 1010 C C . CYS A 1 121 ? -5.375 14.434 2.196 1.00 80.19 121 CYS A C 1
ATOM 1012 O O . CYS A 1 121 ? -4.345 14.259 1.546 1.00 80.19 121 CYS A O 1
ATOM 1014 N N . ILE A 1 122 ? -5.895 13.502 2.993 1.00 82.81 122 ILE A N 1
ATOM 1015 C CA . ILE A 1 122 ? -5.347 12.147 3.076 1.00 82.81 122 ILE A CA 1
ATOM 1016 C C . ILE A 1 122 ? -6.314 11.147 2.491 1.00 82.81 122 ILE A C 1
ATOM 1018 O O . ILE A 1 122 ? -7.495 11.144 2.832 1.00 82.81 122 ILE A O 1
ATOM 1022 N N . TYR A 1 123 ? -5.779 10.260 1.664 1.00 90.75 123 TYR A N 1
ATOM 1023 C CA . TYR A 1 123 ? -6.489 9.097 1.172 1.00 90.75 123 TYR A CA 1
ATOM 1024 C C . TYR A 1 123 ? -6.019 7.860 1.926 1.00 90.75 123 TYR A C 1
ATOM 1026 O O . TYR A 1 123 ? -4.822 7.642 2.128 1.00 90.75 123 TYR A O 1
ATOM 1034 N N . ILE A 1 124 ? -6.980 7.051 2.354 1.00 93.00 124 ILE A N 1
ATOM 1035 C CA . ILE A 1 124 ? -6.717 5.815 3.079 1.00 93.00 124 ILE A CA 1
ATOM 1036 C C . ILE A 1 124 ? -7.578 4.692 2.514 1.00 93.00 124 ILE A C 1
ATOM 1038 O O . ILE A 1 124 ? -8.789 4.838 2.355 1.00 93.00 124 ILE A O 1
ATOM 1042 N N . TRP A 1 125 ? -6.951 3.560 2.220 1.00 96.06 125 TRP A N 1
ATOM 1043 C CA . TRP A 1 125 ? -7.649 2.314 1.932 1.00 96.06 125 TRP A CA 1
ATOM 1044 C C . TRP A 1 125 ? -7.813 1.526 3.215 1.00 96.06 125 TRP A C 1
ATOM 1046 O O . TRP A 1 125 ? -6.839 1.268 3.925 1.00 96.06 125 TRP A O 1
ATOM 1056 N N . VAL A 1 126 ? -9.049 1.135 3.500 1.00 94.94 126 VAL A N 1
ATOM 1057 C CA . VAL A 1 126 ? -9.393 0.379 4.696 1.00 94.94 126 VAL A CA 1
ATOM 1058 C C . VAL A 1 126 ? -10.055 -0.925 4.292 1.00 94.94 126 VAL A C 1
ATOM 1060 O O . VAL A 1 126 ? -11.135 -0.938 3.706 1.00 94.94 126 VAL A O 1
ATOM 1063 N N . TYR A 1 127 ? -9.408 -2.028 4.640 1.00 94.62 127 TYR A N 1
ATOM 1064 C CA . TYR A 1 127 ? -10.029 -3.344 4.697 1.00 94.62 127 TYR A CA 1
ATOM 1065 C C . TYR A 1 127 ? -10.400 -3.621 6.149 1.00 94.62 127 TYR A C 1
ATOM 1067 O O . TYR A 1 127 ? -9.561 -3.480 7.037 1.00 94.62 127 TYR A O 1
ATOM 1075 N N . SER A 1 128 ? -11.652 -3.994 6.394 1.00 91.38 128 SER A N 1
ATOM 1076 C CA . SER A 1 128 ? -12.130 -4.406 7.712 1.00 91.38 128 SER A CA 1
ATOM 1077 C C . SER A 1 128 ? -12.946 -5.673 7.544 1.00 91.38 128 SER A C 1
ATOM 1079 O O . SER A 1 128 ? -13.985 -5.664 6.887 1.00 91.38 128 SER A O 1
ATOM 1081 N N . ASN A 1 129 ? -12.472 -6.770 8.125 1.00 89.19 129 ASN A N 1
ATOM 1082 C CA . ASN A 1 129 ? -13.164 -8.048 8.076 1.00 89.19 129 ASN A CA 1
ATOM 1083 C C . ASN A 1 129 ? -13.285 -8.638 9.480 1.00 89.19 129 ASN A C 1
ATOM 1085 O O . ASN A 1 129 ? -12.359 -8.548 10.283 1.00 89.19 129 ASN A O 1
ATOM 1089 N N . TYR A 1 130 ? -14.436 -9.231 9.781 1.00 84.12 130 TYR A N 1
ATOM 1090 C CA . TYR A 1 130 ? -14.678 -9.938 11.031 1.00 84.12 130 TYR A CA 1
ATOM 1091 C C . TYR A 1 130 ? -14.601 -11.439 10.781 1.00 84.12 130 TYR A C 1
ATOM 1093 O O . TYR A 1 130 ? -15.441 -12.008 10.084 1.00 84.12 130 TYR A O 1
ATOM 1101 N N . ASN A 1 131 ? -13.594 -12.079 11.367 1.00 81.00 131 ASN A N 1
ATOM 1102 C CA . ASN A 1 131 ? -13.463 -13.522 11.335 1.00 81.00 131 ASN A CA 1
ATOM 1103 C C . ASN A 1 131 ? -14.367 -14.113 12.427 1.00 81.00 131 ASN A C 1
ATOM 1105 O O . ASN A 1 131 ? -14.101 -13.950 13.617 1.00 81.00 131 ASN A O 1
ATOM 1109 N N . LYS A 1 132 ? -15.443 -14.790 12.005 1.00 80.00 132 LYS A N 1
ATOM 1110 C CA . LYS A 1 132 ? -16.429 -15.396 12.910 1.00 80.00 132 LYS A CA 1
ATOM 1111 C C . LYS A 1 132 ? -15.833 -16.506 13.774 1.00 80.00 132 LYS A C 1
ATOM 1113 O O . LYS A 1 132 ? -16.206 -16.606 14.933 1.00 80.00 132 LYS A O 1
ATOM 1118 N N . ASP A 1 133 ? -14.904 -17.292 13.238 1.00 78.56 133 ASP A N 1
ATOM 1119 C CA . ASP A 1 133 ? -14.353 -18.466 13.926 1.00 78.56 133 ASP A CA 1
ATOM 1120 C C . ASP A 1 133 ? -13.421 -18.075 15.077 1.00 78.56 133 ASP A C 1
ATOM 1122 O O . ASP A 1 133 ? -13.367 -18.742 16.104 1.00 78.56 133 ASP A O 1
ATOM 1126 N N . SER A 1 134 ? -12.689 -16.972 14.912 1.00 77.69 134 SER A N 1
ATOM 1127 C CA . SER A 1 134 ? -11.791 -16.438 15.948 1.00 77.69 134 SER A CA 1
ATOM 1128 C C . SER A 1 134 ? -12.406 -15.307 16.771 1.00 77.69 134 SER A C 1
ATOM 1130 O O . SER A 1 134 ? -11.743 -14.796 17.670 1.00 77.69 134 SER A O 1
ATOM 1132 N N . GLU A 1 135 ? -13.630 -14.888 16.434 1.00 83.06 135 GLU A N 1
ATOM 1133 C CA . GLU A 1 135 ? -14.310 -13.695 16.954 1.00 83.06 135 GLU A CA 1
ATOM 1134 C C . GLU A 1 135 ? -13.458 -12.411 16.904 1.00 83.06 135 GLU A C 1
ATOM 1136 O O . GLU A 1 135 ? -13.655 -11.473 17.680 1.00 83.06 135 GLU A O 1
ATOM 1141 N N . LYS A 1 136 ? -12.510 -12.339 15.965 1.00 83.50 136 LYS A N 1
ATOM 1142 C CA . LYS A 1 136 ? -11.534 -11.250 15.850 1.00 83.50 136 LYS A CA 1
ATOM 1143 C C . LYS A 1 136 ? -11.731 -10.460 14.568 1.00 83.50 136 LYS A C 1
ATOM 1145 O O . LYS A 1 136 ? -12.003 -11.016 13.503 1.00 83.50 136 LYS A O 1
ATOM 1150 N N . ARG A 1 137 ? -11.545 -9.140 14.648 1.00 86.38 137 ARG A N 1
ATOM 1151 C CA . ARG A 1 137 ? -11.466 -8.288 13.450 1.00 86.38 137 ARG A CA 1
ATOM 1152 C C . ARG A 1 137 ? -10.049 -8.204 12.920 1.00 86.38 137 ARG A C 1
ATOM 1154 O O . ARG A 1 137 ? -9.112 -8.118 13.699 1.00 86.38 137 ARG A O 1
ATOM 1161 N N . ILE A 1 138 ? -9.912 -8.155 11.604 1.00 88.50 138 ILE A N 1
ATOM 1162 C CA . ILE A 1 138 ? -8.674 -7.805 10.919 1.00 88.50 138 ILE A CA 1
ATOM 1163 C C . ILE A 1 138 ? -8.931 -6.499 10.185 1.00 88.50 138 ILE A C 1
ATOM 1165 O O . ILE A 1 138 ? -9.806 -6.423 9.321 1.00 88.50 138 ILE A O 1
ATOM 1169 N N . ASN A 1 139 ? -8.166 -5.479 10.544 1.00 90.31 139 ASN A N 1
ATOM 1170 C CA . ASN A 1 139 ? -8.216 -4.163 9.940 1.00 90.31 139 ASN A CA 1
ATOM 1171 C C . ASN A 1 139 ? -6.881 -3.892 9.241 1.00 90.31 139 ASN A C 1
ATOM 1173 O O . ASN A 1 139 ? -5.838 -3.963 9.880 1.00 90.31 139 ASN A O 1
ATOM 1177 N N . ILE A 1 140 ? -6.894 -3.557 7.953 1.00 91.94 140 ILE A N 1
ATOM 1178 C CA . ILE A 1 140 ? -5.709 -3.097 7.216 1.00 91.94 140 ILE A CA 1
ATOM 1179 C C . ILE A 1 140 ? -5.977 -1.665 6.768 1.00 91.94 140 ILE A C 1
ATOM 1181 O O . ILE A 1 140 ? -6.985 -1.397 6.123 1.00 91.94 140 ILE A O 1
ATOM 1185 N N . CYS A 1 141 ? -5.082 -0.756 7.135 1.00 92.00 141 CYS A N 1
ATOM 1186 C CA . CYS A 1 141 ? -5.171 0.681 6.909 1.00 92.00 141 CYS A CA 1
ATOM 1187 C C . CYS A 1 141 ? -3.951 1.139 6.099 1.00 92.00 141 CYS A C 1
ATOM 1189 O O . CYS A 1 141 ? -2.833 1.176 6.619 1.00 92.00 141 CYS A O 1
ATOM 1191 N N . LEU A 1 142 ? -4.152 1.472 4.823 1.00 93.12 142 LEU A N 1
ATOM 1192 C CA . LEU A 1 142 ? -3.082 1.836 3.892 1.00 93.12 142 LEU A CA 1
ATOM 1193 C C . LEU A 1 142 ? -3.209 3.306 3.498 1.00 93.12 142 LEU A C 1
ATOM 1195 O O . LEU A 1 142 ? -4.182 3.686 2.852 1.00 93.12 142 LEU A O 1
ATOM 1199 N N . MET A 1 143 ? -2.235 4.125 3.888 1.00 90.25 143 MET A N 1
ATOM 1200 C CA . MET A 1 143 ? -2.254 5.570 3.647 1.00 90.25 143 MET A CA 1
ATOM 1201 C C . MET A 1 143 ? -1.497 5.927 2.364 1.00 90.25 143 MET A C 1
ATOM 1203 O O . MET A 1 143 ? -0.310 5.620 2.252 1.00 90.25 143 MET A O 1
ATOM 1207 N N . GLU A 1 144 ? -2.170 6.581 1.416 1.00 89.81 144 GLU A N 1
ATOM 1208 C CA . GLU A 1 144 ? -1.560 7.061 0.168 1.00 89.81 144 GLU A CA 1
ATOM 1209 C C . GLU A 1 144 ? -0.683 8.302 0.408 1.00 89.81 144 GLU A C 1
ATOM 1211 O O . GLU A 1 144 ? -0.929 9.084 1.328 1.00 89.81 144 GLU A O 1
ATOM 1216 N N . ASP A 1 145 ? 0.335 8.479 -0.440 1.00 72.62 145 ASP A N 1
ATOM 1217 C CA . ASP A 1 145 ? 1.123 9.712 -0.633 1.00 72.62 145 ASP A CA 1
ATOM 1218 C C . ASP A 1 145 ? 1.722 10.335 0.633 1.00 72.62 145 ASP A C 1
ATOM 1220 O O . ASP A 1 145 ? 2.069 11.516 0.690 1.00 72.62 145 ASP A O 1
ATOM 1224 N N . PHE A 1 146 ? 1.907 9.527 1.672 1.00 69.62 146 PHE A N 1
ATOM 1225 C CA . PHE A 1 146 ? 2.455 10.015 2.922 1.00 69.62 146 PHE A CA 1
ATOM 1226 C C . PHE A 1 146 ? 3.918 10.441 2.752 1.00 69.62 146 PHE A C 1
ATOM 1228 O O . PHE A 1 146 ? 4.782 9.589 2.544 1.00 69.62 146 PHE A O 1
ATOM 1235 N N . ILE A 1 147 ? 4.186 11.748 2.845 1.00 61.59 147 ILE A N 1
ATOM 1236 C CA . ILE A 1 147 ? 5.440 12.390 2.408 1.00 61.59 147 ILE A CA 1
ATOM 1237 C C . ILE A 1 147 ? 6.664 11.947 3.209 1.00 61.59 147 ILE A C 1
ATOM 1239 O O . ILE A 1 147 ? 7.763 11.955 2.663 1.00 61.59 147 ILE A O 1
ATOM 1243 N N . HIS A 1 148 ? 6.525 11.520 4.466 1.00 57.66 148 HIS A N 1
ATOM 1244 C CA . HIS A 1 148 ? 7.709 11.128 5.228 1.00 57.66 148 HIS A CA 1
ATOM 1245 C C . HIS A 1 148 ? 8.441 9.977 4.531 1.00 57.66 148 HIS A C 1
ATOM 1247 O O . HIS A 1 148 ? 7.848 8.946 4.188 1.00 57.66 148 HIS A O 1
ATOM 1253 N N . ASP A 1 149 ? 9.726 10.210 4.257 1.00 51.25 149 ASP A N 1
ATOM 1254 C CA . ASP A 1 149 ? 10.620 9.182 3.754 1.00 51.25 149 ASP A CA 1
ATOM 1255 C C . ASP A 1 149 ? 10.661 8.033 4.756 1.00 51.25 149 ASP A C 1
ATOM 1257 O O . ASP A 1 149 ? 10.548 8.215 5.969 1.00 51.25 149 ASP A O 1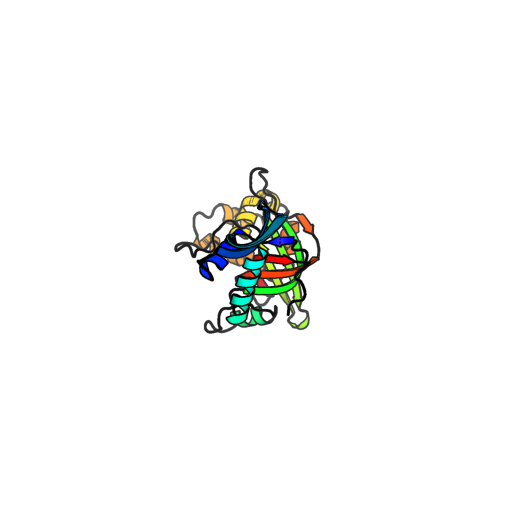
ATOM 1261 N N . ASP A 1 150 ? 10.890 6.832 4.246 1.00 51.50 150 ASP A N 1
ATOM 1262 C CA . ASP A 1 150 ? 10.998 5.615 5.045 1.00 51.50 150 ASP A CA 1
ATOM 1263 C C . ASP A 1 150 ? 12.278 5.550 5.900 1.00 51.50 150 ASP A C 1
ATOM 1265 O O . ASP A 1 150 ? 12.682 4.474 6.351 1.00 51.50 150 ASP A O 1
ATOM 1269 N N . ILE A 1 151 ? 12.934 6.695 6.083 1.00 44.00 151 ILE A N 1
ATOM 1270 C CA . ILE A 1 151 ? 14.141 6.872 6.869 1.00 44.00 151 ILE A CA 1
ATOM 1271 C C . ILE A 1 151 ? 13.753 6.681 8.332 1.00 44.00 151 ILE A C 1
ATOM 1273 O O . ILE A 1 151 ? 12.895 7.379 8.873 1.00 44.00 151 ILE A O 1
ATOM 1277 N N . SER A 1 152 ? 14.413 5.734 8.991 1.00 39.53 152 SER A N 1
ATOM 1278 C CA . SER A 1 152 ? 14.398 5.598 10.442 1.00 39.53 152 SER A CA 1
ATOM 1279 C C . SER A 1 152 ? 14.952 6.883 11.064 1.00 39.53 152 SER A C 1
ATOM 1281 O O . SER A 1 152 ? 16.164 7.035 11.216 1.00 39.53 152 SER A O 1
ATOM 1283 N N . LEU A 1 153 ? 14.083 7.847 11.379 1.00 33.53 153 LEU A N 1
ATOM 1284 C CA . LEU A 1 153 ? 14.491 9.046 12.100 1.00 33.53 153 LEU A CA 1
ATOM 1285 C C . LEU A 1 153 ? 14.994 8.624 13.490 1.00 33.53 153 LEU A C 1
ATOM 1287 O O . LEU A 1 153 ? 14.259 7.963 14.224 1.00 33.53 153 LEU A O 1
ATOM 1291 N N . PRO A 1 154 ? 16.207 9.031 13.904 1.00 33.53 154 PRO A N 1
ATOM 1292 C CA . PRO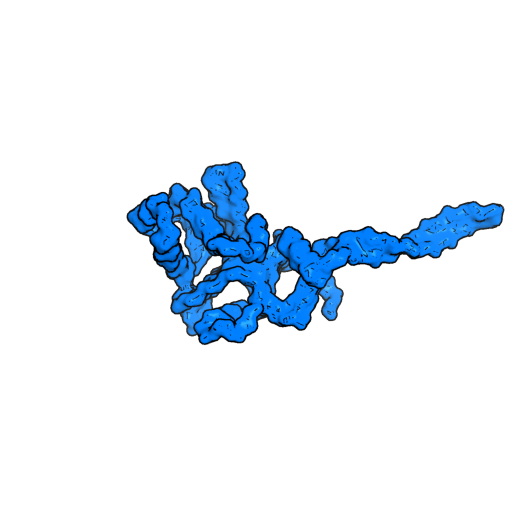 A 1 154 ? 16.837 8.557 15.136 1.00 33.53 154 PRO A CA 1
ATOM 1293 C C . PRO A 1 154 ? 16.209 9.120 16.420 1.00 33.53 154 PRO A C 1
ATOM 1295 O O . PRO A 1 154 ? 16.767 8.918 17.496 1.00 33.53 154 PRO A O 1
ATOM 1298 N N . ARG A 1 155 ? 15.090 9.859 16.349 1.00 34.34 155 ARG A N 1
ATOM 1299 C CA . ARG A 1 155 ? 14.480 10.446 17.552 1.00 34.34 155 ARG A CA 1
ATOM 1300 C C . ARG A 1 155 ? 13.000 10.176 17.750 1.00 34.34 155 ARG A C 1
ATOM 1302 O O . ARG A 1 155 ? 12.651 9.954 18.899 1.00 34.34 155 ARG A O 1
ATOM 1309 N N . ILE A 1 156 ? 12.159 10.112 16.718 1.00 40.25 156 ILE A N 1
ATOM 1310 C CA . ILE A 1 156 ? 10.776 9.617 16.845 1.00 40.25 156 ILE A CA 1
ATOM 1311 C C . ILE A 1 156 ? 10.328 9.124 15.458 1.00 40.25 156 ILE A C 1
ATOM 1313 O O . ILE A 1 156 ? 10.150 9.958 14.568 1.00 40.25 156 ILE A O 1
ATOM 1317 N N . PRO A 1 157 ? 10.153 7.813 15.216 1.00 40.78 157 PRO A N 1
ATOM 1318 C CA . PRO A 1 157 ? 9.433 7.367 14.036 1.00 40.78 157 PRO A CA 1
ATOM 1319 C C . PRO A 1 157 ? 7.972 7.786 14.214 1.00 40.78 157 PRO A C 1
ATOM 1321 O O . PRO A 1 157 ? 7.234 7.173 14.981 1.00 40.78 157 PRO A O 1
ATOM 1324 N N . ILE A 1 158 ? 7.549 8.857 13.539 1.00 49.06 158 ILE A N 1
ATOM 1325 C CA . ILE A 1 158 ? 6.121 9.136 13.392 1.00 49.06 158 ILE A CA 1
ATOM 1326 C C . ILE A 1 158 ? 5.601 8.041 12.459 1.00 49.06 158 ILE A C 1
ATOM 1328 O O . ILE A 1 158 ? 5.767 8.111 11.241 1.00 49.06 158 ILE A O 1
ATOM 1332 N N . SER A 1 159 ? 5.086 6.958 13.039 1.00 58.12 159 SER A N 1
ATOM 1333 C CA . SER A 1 159 ? 4.486 5.874 12.269 1.00 58.12 159 SER A CA 1
ATOM 1334 C C . SER A 1 159 ? 3.296 6.396 11.455 1.00 58.12 159 SER A C 1
ATOM 1336 O O . SER A 1 159 ? 2.695 7.413 11.809 1.00 58.12 159 SER A O 1
ATOM 1338 N N . VAL A 1 160 ? 2.919 5.673 10.388 1.00 58.12 160 VAL A N 1
ATOM 1339 C CA . VAL A 1 160 ? 1.662 5.868 9.617 1.00 58.12 160 VAL A CA 1
ATOM 1340 C C . VAL A 1 160 ? 0.510 6.182 10.571 1.00 58.12 160 VAL A C 1
ATOM 1342 O O . VAL A 1 160 ? -0.313 7.062 10.345 1.00 58.12 160 VAL A O 1
ATOM 1345 N N . TYR A 1 161 ? 0.496 5.435 11.669 1.00 63.66 161 TYR A N 1
ATOM 1346 C CA . TYR A 1 161 ? -0.491 5.487 12.708 1.00 63.66 161 TYR A CA 1
ATOM 1347 C C . TYR A 1 161 ? -0.380 6.756 13.570 1.00 63.66 161 TYR A C 1
ATOM 1349 O O . TYR A 1 161 ? -1.376 7.453 13.736 1.00 63.66 161 TYR A O 1
ATOM 1357 N N . SER A 1 162 ? 0.824 7.131 14.022 1.00 59.44 162 SER A N 1
ATOM 1358 C CA . SER A 1 162 ? 1.065 8.418 14.706 1.00 59.44 162 SER A CA 1
ATOM 1359 C C . SER A 1 162 ? 0.619 9.614 13.871 1.00 59.44 162 SER A C 1
ATOM 1361 O O . SER A 1 162 ? 0.080 10.576 14.413 1.00 59.44 162 SER A O 1
ATOM 1363 N N . SER A 1 163 ? 0.781 9.543 12.551 1.00 61.03 163 SER A N 1
ATOM 1364 C CA . SER A 1 163 ? 0.284 10.573 11.641 1.00 61.03 163 SER A CA 1
ATOM 1365 C C . SER A 1 163 ? -1.219 10.534 11.445 1.00 61.03 163 SER A C 1
ATOM 1367 O O . SER A 1 163 ? -1.841 11.590 11.524 1.00 61.03 163 SER A O 1
ATOM 1369 N N . LEU A 1 164 ? -1.812 9.350 11.257 1.00 65.25 164 LEU A N 1
ATOM 1370 C CA . LEU A 1 164 ? -3.264 9.200 11.202 1.00 65.25 164 LEU A CA 1
ATOM 1371 C C . LEU A 1 164 ? -3.893 9.812 12.455 1.00 65.25 164 LEU A C 1
ATOM 1373 O O . LEU A 1 164 ? -4.739 10.689 12.348 1.00 65.25 164 LEU A O 1
ATOM 1377 N N . ILE A 1 165 ? -3.420 9.436 13.640 1.00 63.69 165 ILE A N 1
ATOM 1378 C CA . ILE A 1 165 ? -3.942 9.953 14.905 1.00 63.69 165 ILE A CA 1
ATOM 1379 C C . ILE A 1 165 ? -3.624 11.420 15.120 1.00 63.69 165 ILE A C 1
ATOM 1381 O O . ILE A 1 165 ? -4.513 12.155 15.534 1.00 63.69 165 ILE A O 1
ATOM 1385 N N . GLY A 1 166 ? -2.402 11.872 14.835 1.00 58.31 166 GLY A N 1
ATOM 1386 C CA . GLY A 1 166 ? -2.067 13.294 14.894 1.00 58.31 166 GLY A CA 1
ATOM 1387 C C . GLY A 1 166 ? -3.028 14.126 14.043 1.00 58.31 166 GLY A C 1
ATOM 1388 O O . GLY A 1 166 ? -3.421 15.220 14.437 1.00 58.31 166 GLY A O 1
ATOM 1389 N N . MET A 1 167 ? -3.495 13.571 12.925 1.00 60.19 167 MET A N 1
ATOM 1390 C CA . MET A 1 167 ? -4.508 14.195 12.083 1.00 60.19 167 MET A CA 1
ATOM 1391 C C . MET A 1 167 ? -5.926 14.093 12.623 1.00 60.19 167 MET A C 1
ATOM 1393 O O . MET A 1 167 ? -6.606 15.117 12.635 1.00 60.19 167 MET A O 1
ATOM 1397 N N . LEU A 1 168 ? -6.355 12.935 13.135 1.00 61.00 168 LEU A N 1
ATOM 1398 C CA . LEU A 1 168 ? -7.643 12.831 13.837 1.00 61.00 168 LEU A CA 1
ATOM 1399 C C . LEU A 1 168 ? -7.699 13.814 15.026 1.00 61.00 168 LEU A C 1
ATOM 1401 O O . LEU A 1 168 ? -8.737 14.398 15.316 1.00 61.00 168 LEU A O 1
ATOM 1405 N N . ILE A 1 169 ? -6.563 14.045 15.694 1.00 57.16 169 ILE A N 1
ATOM 1406 C CA . ILE A 1 169 ? -6.420 15.000 16.800 1.00 57.16 169 ILE A CA 1
ATOM 1407 C C . ILE A 1 169 ? -6.421 16.455 16.315 1.00 57.16 169 ILE A C 1
ATOM 1409 O O . ILE A 1 169 ? -6.955 17.318 17.008 1.00 57.16 169 ILE A O 1
ATOM 1413 N N . ASN A 1 170 ? -5.855 16.757 15.146 1.00 52.34 170 ASN A N 1
ATOM 1414 C CA . ASN A 1 170 ? -5.843 18.119 14.603 1.00 52.34 170 ASN A CA 1
ATOM 1415 C C . ASN A 1 170 ? -7.161 18.522 13.926 1.00 52.34 170 ASN A C 1
ATOM 1417 O O . ASN A 1 170 ? -7.454 19.709 13.863 1.00 52.34 170 ASN A O 1
ATOM 1421 N N . GLN A 1 171 ? -7.969 17.567 13.461 1.00 53.75 171 GLN A N 1
ATOM 1422 C CA . GLN A 1 171 ? -9.312 17.808 12.905 1.00 53.75 171 GLN A CA 1
ATOM 1423 C C . GLN A 1 171 ? -10.417 17.805 13.976 1.00 53.75 171 GLN A C 1
ATOM 1425 O O . GLN A 1 171 ? -11.602 17.697 13.682 1.00 53.75 171 GLN A O 1
ATOM 1430 N N . TYR A 1 172 ? -10.022 17.901 15.243 1.00 49.00 172 TYR A N 1
ATOM 1431 C CA . TYR A 1 172 ? -10.837 17.660 16.428 1.00 49.00 172 TYR A CA 1
ATOM 1432 C C . TYR A 1 172 ? -12.187 18.386 16.501 1.00 49.00 172 TYR A C 1
ATOM 1434 O O . TYR A 1 172 ? -13.125 17.826 17.074 1.00 49.00 172 TYR A O 1
ATOM 1442 N N . ASP A 1 173 ? -12.325 19.597 15.956 1.00 44.00 173 ASP A N 1
ATOM 1443 C CA . ASP A 1 173 ? -13.590 20.326 16.075 1.00 44.00 173 ASP A CA 1
ATOM 1444 C C . ASP A 1 173 ? -14.715 19.651 15.255 1.00 44.00 173 ASP A C 1
ATOM 1446 O O . ASP A 1 173 ? -15.877 19.693 15.672 1.00 44.00 173 ASP A O 1
ATOM 1450 N N . ILE A 1 174 ? -14.371 18.886 14.208 1.00 44.25 174 ILE A N 1
ATOM 1451 C CA . ILE A 1 174 ? -15.273 17.952 13.503 1.00 44.25 174 ILE A CA 1
ATOM 1452 C C . ILE A 1 174 ? -15.558 16.690 14.347 1.00 44.25 174 ILE A C 1
ATOM 1454 O O . ILE A 1 174 ? -16.702 16.242 14.449 1.00 44.25 174 ILE A O 1
ATOM 1458 N N . PHE A 1 175 ? -14.544 16.133 15.016 1.00 44.28 175 PHE A N 1
ATOM 1459 C CA . PHE A 1 175 ? -14.639 14.867 15.767 1.00 44.28 175 PHE A CA 1
ATOM 1460 C C . PHE A 1 175 ? -15.447 14.988 17.062 1.00 44.28 175 PHE A C 1
ATOM 1462 O O . PHE A 1 175 ? -16.028 14.004 17.520 1.00 44.28 175 PHE A O 1
ATOM 1469 N N . LYS A 1 176 ? -15.536 16.198 17.626 1.00 41.34 176 LYS A N 1
ATOM 1470 C CA . LYS A 1 176 ? -16.305 16.542 18.833 1.00 41.34 176 LYS A CA 1
ATOM 1471 C C . LYS A 1 176 ? -17.775 16.099 18.783 1.00 41.34 176 LYS A C 1
ATOM 1473 O O . LYS A 1 176 ? -18.395 15.924 19.829 1.00 41.34 176 LYS A O 1
ATOM 1478 N N . GLN A 1 177 ? -18.343 15.939 17.588 1.00 41.41 177 GLN A N 1
ATOM 1479 C CA . GLN A 1 177 ? -19.750 15.569 17.410 1.00 41.41 177 GLN A CA 1
ATOM 1480 C C . GLN A 1 177 ? -19.991 14.056 17.387 1.00 41.41 177 GLN A C 1
ATOM 1482 O O . GLN A 1 177 ? -21.142 13.631 17.478 1.00 41.41 177 GLN A O 1
ATOM 1487 N N . THR A 1 178 ? -18.938 13.235 17.304 1.00 40.72 178 THR A N 1
ATOM 1488 C CA . THR A 1 178 ? -19.082 11.781 17.187 1.00 40.72 178 THR A CA 1
ATOM 1489 C C . THR A 1 178 ? -18.638 11.065 18.451 1.00 40.72 178 THR A C 1
ATOM 1491 O O . THR A 1 178 ? -17.555 11.260 18.988 1.00 40.72 178 THR A O 1
ATOM 1494 N N . THR A 1 179 ? -19.556 10.257 18.965 1.00 46.31 179 THR A N 1
ATOM 1495 C CA . THR A 1 179 ? -19.704 9.695 20.317 1.00 46.31 179 THR A CA 1
ATOM 1496 C C . THR A 1 179 ? -18.581 8.773 20.817 1.00 46.31 179 THR A C 1
ATOM 1498 O O . THR A 1 179 ? -18.765 8.053 21.794 1.00 46.31 179 THR A O 1
ATOM 1501 N N . ILE A 1 180 ? -17.412 8.764 20.180 1.00 48.59 180 ILE A N 1
ATOM 1502 C CA . ILE A 1 180 ? -16.349 7.781 20.438 1.00 48.59 180 ILE A CA 1
ATOM 1503 C C . ILE A 1 180 ? -15.536 8.138 21.703 1.00 48.59 180 ILE A C 1
ATOM 1505 O O . ILE A 1 180 ? -14.965 7.256 22.357 1.00 48.59 180 ILE A O 1
ATOM 1509 N N . LEU A 1 181 ? -15.519 9.417 22.104 1.00 48.59 181 LEU A N 1
ATOM 1510 C CA . LEU A 1 181 ? -14.830 9.922 23.299 1.00 48.59 181 LEU A CA 1
ATOM 1511 C C . LEU A 1 181 ? -15.712 10.956 24.005 1.00 48.59 181 LEU A C 1
ATOM 1513 O O . LEU A 1 181 ? -16.314 11.814 23.365 1.00 48.59 181 LEU A O 1
ATOM 1517 N N . ASN A 1 182 ? -15.798 10.891 25.331 1.00 54.47 182 ASN A N 1
ATOM 1518 C CA . ASN A 1 182 ? -16.475 11.919 26.121 1.00 54.47 182 ASN A CA 1
ATOM 1519 C C . ASN A 1 182 ? -15.604 13.198 26.175 1.00 54.47 182 ASN A C 1
ATOM 1521 O O . ASN A 1 182 ? -14.373 13.148 26.131 1.00 54.47 182 ASN A O 1
ATOM 1525 N N . ASN A 1 183 ? -16.247 14.371 26.251 1.00 52.84 183 ASN A N 1
ATOM 1526 C CA . ASN A 1 183 ? -15.594 15.692 26.142 1.00 52.84 183 ASN A CA 1
ATOM 1527 C C . ASN A 1 183 ? -14.414 15.900 27.121 1.00 52.84 183 ASN A C 1
ATOM 1529 O O . ASN A 1 183 ? -13.489 16.670 26.845 1.00 52.84 183 ASN A O 1
ATOM 1533 N N . GLU A 1 184 ? -14.427 15.214 28.264 1.00 56.53 184 GLU A N 1
ATOM 1534 C CA . GLU A 1 184 ? -13.386 15.300 29.290 1.00 56.53 184 GLU A CA 1
ATOM 1535 C C . GLU A 1 184 ? -12.089 14.581 28.888 1.00 56.53 184 GLU A C 1
ATOM 1537 O O . GLU A 1 184 ? -11.007 15.153 29.057 1.00 56.53 184 GLU A O 1
ATOM 1542 N N . GLU A 1 185 ? -12.175 13.384 28.289 1.00 56.44 185 GLU A N 1
ATOM 1543 C CA . GLU A 1 185 ? -11.011 12.578 27.890 1.00 56.44 185 GLU A CA 1
ATOM 1544 C C . GLU A 1 185 ? -10.100 13.352 26.925 1.00 56.44 185 GLU A C 1
ATOM 1546 O O . GLU A 1 185 ? -8.873 13.356 27.101 1.00 56.44 185 GLU A O 1
ATOM 1551 N N . PHE A 1 186 ? -10.702 14.078 25.976 1.00 50.34 186 PHE A N 1
ATOM 1552 C CA . PHE A 1 186 ? -10.005 14.773 24.891 1.00 50.34 186 PHE A CA 1
ATOM 1553 C C . PHE A 1 186 ? -9.551 16.198 25.224 1.00 50.34 186 PHE A C 1
ATOM 1555 O O . PHE A 1 186 ? -8.466 16.614 24.808 1.00 50.34 186 PHE A O 1
ATOM 1562 N N . SER A 1 187 ? -10.309 16.947 26.037 1.00 55.03 187 SER A N 1
ATOM 1563 C CA . SER A 1 187 ? -9.852 18.258 26.538 1.00 55.03 187 SER A CA 1
ATOM 1564 C C . SER A 1 187 ? -8.522 18.137 27.295 1.00 55.03 187 SER A C 1
ATOM 1566 O O . SER A 1 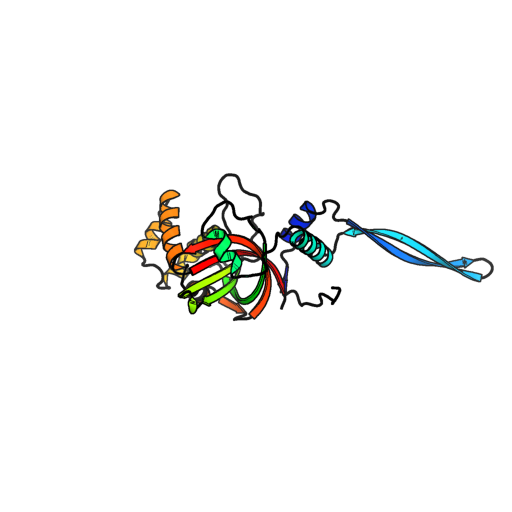187 ? -7.662 19.018 27.241 1.00 55.03 187 SER A O 1
ATOM 1568 N N . ALA A 1 188 ? -8.326 16.988 27.937 1.00 56.62 188 ALA A N 1
ATOM 1569 C CA . ALA A 1 188 ? -7.113 16.620 28.627 1.00 56.62 188 ALA A CA 1
ATOM 1570 C C . ALA A 1 188 ? -6.095 15.889 27.727 1.00 56.62 188 ALA A C 1
ATOM 1572 O O . ALA A 1 188 ? -5.138 15.364 28.271 1.00 56.62 188 ALA A O 1
ATOM 1573 N N . ILE A 1 189 ? -6.295 15.798 26.403 1.00 52.56 189 ILE A N 1
ATOM 1574 C CA . ILE A 1 189 ? -5.263 15.460 25.394 1.00 52.56 189 ILE A CA 1
ATOM 1575 C C . ILE A 1 189 ? -4.666 16.753 24.824 1.00 52.56 189 ILE A C 1
ATOM 1577 O O . ILE A 1 189 ? -3.451 16.895 24.755 1.00 52.56 189 ILE A O 1
ATOM 1581 N N . LYS A 1 190 ? -5.512 17.744 24.505 1.00 49.47 190 LYS A N 1
ATOM 1582 C CA . LYS A 1 190 ? -5.098 19.053 23.956 1.00 49.47 190 LYS A CA 1
ATOM 1583 C C . LYS A 1 190 ? -4.243 19.888 24.925 1.00 49.47 190 LYS A C 1
ATOM 1585 O O . LYS A 1 190 ? -3.494 20.755 24.494 1.00 49.47 190 LYS A O 1
ATOM 1590 N N . LYS A 1 191 ? -4.357 19.629 26.234 1.00 52.31 191 LYS A N 1
ATOM 1591 C CA . LYS A 1 191 ? -3.567 20.273 27.303 1.00 52.31 191 LYS A CA 1
ATOM 1592 C C . LYS A 1 191 ? -2.252 19.551 27.630 1.00 52.31 191 LYS A C 1
ATOM 1594 O O . LYS A 1 191 ? -1.527 19.996 28.517 1.00 52.31 191 LYS A O 1
ATOM 1599 N N . LEU A 1 192 ? -1.956 18.430 26.971 1.00 51.06 192 LEU A N 1
ATOM 1600 C CA . LEU A 1 192 ? -0.775 17.629 27.280 1.00 51.06 192 LEU A CA 1
ATOM 1601 C C . LEU A 1 192 ? 0.464 18.237 26.629 1.00 51.06 192 LEU A C 1
ATOM 1603 O O . LEU A 1 192 ? 0.721 18.037 25.448 1.00 51.06 192 LEU A O 1
ATOM 1607 N N . ASN A 1 193 ? 1.264 18.929 27.436 1.00 49.75 193 ASN A N 1
ATOM 1608 C CA . ASN A 1 193 ? 2.615 19.355 27.058 1.00 49.75 193 ASN A CA 1
ATOM 1609 C C . ASN A 1 193 ? 3.663 18.244 27.274 1.00 49.75 193 ASN A C 1
ATOM 1611 O O . ASN A 1 193 ? 4.843 18.457 27.006 1.00 49.75 193 ASN A O 1
ATOM 1615 N N . ASN A 1 194 ? 3.258 17.074 27.789 1.00 52.88 194 ASN A N 1
ATOM 1616 C CA . ASN A 1 194 ? 4.158 15.988 28.169 1.00 52.88 194 ASN A CA 1
ATOM 1617 C C . ASN A 1 194 ? 3.875 14.703 27.367 1.00 52.88 194 ASN A C 1
ATOM 1619 O O . ASN A 1 194 ? 2.774 14.151 27.393 1.00 52.88 194 ASN A O 1
ATOM 1623 N N . TYR A 1 195 ? 4.908 14.214 26.678 1.00 51.31 195 TYR A N 1
ATOM 1624 C CA . TYR A 1 195 ? 4.884 13.058 25.773 1.00 51.31 195 TYR A CA 1
ATOM 1625 C C . TYR A 1 195 ? 4.338 11.775 26.423 1.00 51.31 195 TYR A C 1
ATOM 1627 O O . TYR A 1 195 ? 3.645 10.988 25.778 1.00 51.31 195 TYR A O 1
ATOM 1635 N N . HIS A 1 196 ? 4.609 11.563 27.714 1.00 51.75 196 HIS A N 1
ATOM 1636 C CA . HIS A 1 196 ? 4.228 10.321 28.387 1.00 51.75 196 HIS A CA 1
ATOM 1637 C C . HIS A 1 196 ? 2.717 10.215 28.655 1.00 51.75 196 HIS A C 1
ATOM 1639 O O . HIS A 1 196 ? 2.128 9.142 28.526 1.00 51.75 196 HIS A O 1
ATOM 1645 N N . GLU A 1 197 ? 2.060 11.336 28.963 1.00 54.38 197 GLU A N 1
ATOM 1646 C CA . GLU A 1 197 ? 0.600 11.377 29.111 1.00 54.38 197 GLU A CA 1
ATOM 1647 C C . GLU A 1 197 ? -0.101 11.243 27.755 1.00 54.38 197 GLU A C 1
ATOM 1649 O O . GLU A 1 197 ? -1.162 10.618 27.665 1.00 54.38 197 GLU A O 1
ATOM 1654 N N . TYR A 1 198 ? 0.525 11.767 26.694 1.00 54.88 198 TYR A N 1
ATOM 1655 C CA . TYR A 1 198 ? 0.047 11.615 25.324 1.00 54.88 198 TYR A CA 1
ATOM 1656 C C . TYR A 1 198 ? 0.020 10.134 24.931 1.00 54.88 198 TYR A C 1
ATOM 1658 O O . TYR A 1 198 ? -1.025 9.637 24.515 1.00 54.88 198 TYR A O 1
ATOM 1666 N N . SER A 1 199 ? 1.106 9.385 25.173 1.00 53.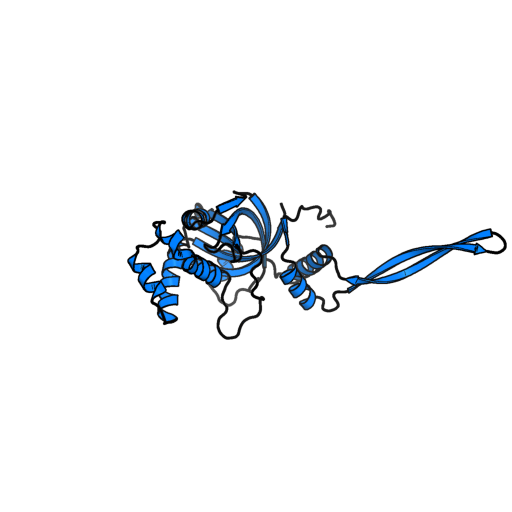12 199 SER A N 1
ATOM 1667 C CA . SER A 1 199 ? 1.189 7.959 24.813 1.00 53.12 199 SER A CA 1
ATOM 1668 C C . SER A 1 199 ? 0.192 7.072 25.576 1.00 53.12 199 SER A C 1
ATOM 1670 O O . SER A 1 199 ? -0.321 6.100 25.021 1.00 53.12 199 SER A O 1
ATOM 1672 N N . LYS A 1 200 ? -0.135 7.408 26.833 1.00 58.59 200 LYS A N 1
ATOM 1673 C CA . LYS A 1 200 ? -1.089 6.636 27.649 1.00 58.59 200 LYS A CA 1
ATOM 1674 C C . LYS A 1 200 ? -2.544 6.837 27.218 1.00 58.59 200 LYS A C 1
ATOM 1676 O O . LYS A 1 200 ? -3.331 5.902 27.279 1.00 58.59 200 LYS A O 1
ATOM 1681 N N . LYS A 1 201 ? -2.927 8.037 26.774 1.00 58.00 201 LYS A N 1
ATOM 1682 C CA . LYS A 1 201 ? -4.270 8.260 26.205 1.00 58.00 201 LYS A CA 1
ATOM 1683 C C . LYS A 1 201 ? -4.382 7.763 24.770 1.00 58.00 201 LYS A C 1
ATOM 1685 O O . LYS A 1 201 ? -5.429 7.264 24.368 1.00 58.00 201 LYS A O 1
ATOM 1690 N N . TYR A 1 202 ? -3.280 7.827 24.035 1.00 62.09 202 TYR A N 1
ATOM 1691 C CA . TYR A 1 202 ? -3.130 7.254 22.707 1.00 62.09 202 TYR A CA 1
ATOM 1692 C C . TYR A 1 202 ? -3.355 5.735 22.689 1.00 62.09 202 TYR A C 1
ATOM 1694 O O . TYR A 1 202 ? -4.027 5.231 21.793 1.00 62.09 202 TYR A O 1
ATOM 1702 N N . SER A 1 203 ? -2.879 5.002 23.704 1.00 60.03 203 SER A N 1
ATOM 1703 C CA . SER A 1 203 ? -3.132 3.558 23.819 1.00 60.03 203 SER A CA 1
ATOM 1704 C C . SER A 1 203 ? -4.598 3.213 24.135 1.00 60.03 203 SER A C 1
ATOM 1706 O O . SER A 1 203 ? -5.090 2.169 23.712 1.00 60.03 203 SER A O 1
ATOM 1708 N N . VAL A 1 204 ? -5.324 4.097 24.828 1.00 63.94 204 VAL A N 1
ATOM 1709 C CA . VAL A 1 204 ? -6.767 3.938 25.103 1.00 63.94 204 VAL A CA 1
ATOM 1710 C C . VAL A 1 204 ? -7.607 4.227 23.861 1.00 63.94 204 VAL A C 1
ATOM 1712 O O . VAL A 1 204 ? -8.551 3.502 23.561 1.00 63.94 204 VAL A O 1
ATOM 1715 N N . LEU A 1 205 ? -7.254 5.269 23.109 1.00 63.19 205 LEU A N 1
ATOM 1716 C CA . LEU A 1 205 ? -7.796 5.498 21.770 1.00 63.19 205 LEU A CA 1
ATOM 1717 C C . LEU A 1 205 ? -7.535 4.279 20.878 1.00 63.19 205 LEU A C 1
ATOM 1719 O O . LEU A 1 205 ? -8.451 3.800 20.214 1.00 63.19 205 LEU A O 1
ATOM 1723 N N . MET A 1 206 ? -6.324 3.717 20.943 1.00 61.88 206 MET A N 1
ATOM 1724 C CA . MET A 1 206 ? -5.969 2.524 20.179 1.00 61.88 206 MET A CA 1
ATOM 1725 C C . MET A 1 206 ? -6.841 1.325 20.443 1.00 61.88 206 MET A C 1
ATOM 1727 O O . MET A 1 206 ? -7.370 0.727 19.509 1.00 61.88 206 MET A O 1
ATOM 1731 N N . SER A 1 207 ? -7.008 0.981 21.712 1.00 65.06 207 SER A N 1
ATOM 1732 C CA . SER A 1 207 ? -7.802 -0.182 22.079 1.00 65.06 207 SER A CA 1
ATOM 1733 C C . SER A 1 207 ? -9.269 -0.033 21.675 1.00 65.06 207 SER A C 1
ATOM 1735 O O . SER A 1 207 ? -9.931 -1.042 21.458 1.00 65.06 207 SER A O 1
ATOM 1737 N N . LYS A 1 208 ? -9.769 1.203 21.512 1.00 63.41 208 LYS A N 1
ATOM 1738 C CA . LYS A 1 208 ? -11.111 1.474 20.974 1.00 63.41 208 LYS A CA 1
ATOM 1739 C C . LYS A 1 208 ? -11.188 1.283 19.453 1.00 63.41 208 LYS A C 1
ATOM 1741 O O . LYS A 1 208 ? -12.201 0.792 18.971 1.00 63.41 208 LYS A O 1
ATOM 1746 N N . PHE A 1 209 ? -10.144 1.624 18.696 1.00 68.56 209 PHE A N 1
ATOM 1747 C CA . PHE A 1 209 ? -10.085 1.366 17.247 1.00 68.56 209 PHE A CA 1
ATOM 1748 C C . PHE A 1 209 ? -9.925 -0.131 16.930 1.00 68.56 209 PHE A C 1
ATOM 1750 O O . PHE A 1 209 ? -10.499 -0.637 15.961 1.00 68.56 209 PHE A O 1
ATOM 1757 N N . ILE A 1 210 ? -9.177 -0.857 17.762 1.00 67.88 210 ILE A N 1
ATOM 1758 C CA . ILE A 1 210 ? -8.900 -2.281 17.566 1.00 67.88 210 ILE A CA 1
ATOM 1759 C C . ILE A 1 210 ? -10.113 -3.119 17.990 1.00 67.88 210 ILE A C 1
ATOM 1761 O O . ILE A 1 210 ? -10.483 -3.188 19.161 1.00 67.88 210 ILE A O 1
ATOM 1765 N N . GLY A 1 211 ? -10.732 -3.798 17.022 1.00 69.94 211 GLY A N 1
ATOM 1766 C CA . GLY A 1 211 ? -11.938 -4.611 17.234 1.00 69.94 211 GLY A CA 1
ATOM 1767 C C . GLY A 1 211 ? -13.246 -3.933 16.822 1.00 69.94 211 GLY A C 1
ATOM 1768 O O . GLY A 1 211 ? -14.291 -4.586 16.803 1.00 69.94 211 GLY A O 1
ATOM 1769 N N . GLN A 1 212 ? -13.199 -2.664 16.412 1.00 81.56 212 GLN A N 1
ATOM 1770 C CA . GLN A 1 212 ? -14.319 -1.975 15.768 1.00 81.56 212 GLN A CA 1
ATOM 1771 C C . GLN A 1 212 ? -14.198 -2.013 14.238 1.00 81.56 212 GLN A C 1
ATOM 1773 O O . GLN A 1 212 ? -13.156 -2.375 13.680 1.00 81.56 212 GLN A O 1
ATOM 1778 N N . ASN A 1 213 ? -15.289 -1.661 13.552 1.00 85.94 213 ASN A N 1
ATOM 1779 C CA . ASN A 1 213 ? -15.258 -1.397 12.119 1.00 85.94 213 ASN A CA 1
ATOM 1780 C C . ASN A 1 213 ? -14.588 -0.037 11.883 1.00 85.94 213 ASN A C 1
ATOM 1782 O O . ASN A 1 213 ? -15.186 1.010 12.123 1.00 85.94 213 ASN A O 1
ATOM 1786 N N . VAL A 1 214 ? -13.336 -0.058 11.424 1.00 86.50 214 VAL A N 1
ATOM 1787 C CA . VAL A 1 214 ? -12.532 1.160 11.238 1.00 86.50 214 VAL A CA 1
ATOM 1788 C C . VAL A 1 214 ? -13.150 2.103 10.205 1.00 86.50 214 VAL A C 1
ATOM 1790 O O . VAL A 1 214 ? -12.999 3.314 10.335 1.00 86.50 214 VAL A O 1
ATOM 1793 N N . ILE A 1 215 ? -13.883 1.578 9.219 1.00 90.50 215 ILE A N 1
ATOM 1794 C CA . ILE A 1 215 ? -14.579 2.408 8.229 1.00 90.50 215 ILE A CA 1
ATOM 1795 C C . ILE A 1 215 ? -15.633 3.264 8.932 1.00 90.50 215 ILE A C 1
ATOM 1797 O O . ILE A 1 215 ? -15.615 4.482 8.778 1.00 90.50 215 ILE A O 1
ATOM 1801 N N . ASP A 1 216 ? -16.489 2.654 9.756 1.00 88.06 216 ASP A N 1
ATOM 1802 C CA . ASP A 1 216 ? -17.546 3.369 10.483 1.00 88.06 216 ASP A CA 1
ATOM 1803 C C . ASP A 1 216 ? -16.951 4.407 11.436 1.00 88.06 216 ASP A C 1
ATOM 1805 O O . ASP A 1 216 ? -17.430 5.536 11.514 1.00 88.06 216 ASP A O 1
ATOM 1809 N N . VAL A 1 217 ? -15.867 4.046 12.129 1.00 83.31 217 VAL A N 1
ATOM 1810 C CA . VAL A 1 217 ? -15.154 4.961 13.027 1.00 83.31 217 VAL A CA 1
ATOM 1811 C C . VAL A 1 217 ? -14.641 6.182 12.264 1.00 83.31 217 VAL A C 1
ATOM 1813 O O . VAL A 1 217 ? -14.875 7.303 12.708 1.00 83.31 217 VAL A O 1
ATOM 1816 N N . LEU A 1 218 ? -13.988 5.985 11.113 1.00 84.12 218 LEU A N 1
ATOM 1817 C CA . LEU A 1 218 ? -13.451 7.073 10.290 1.00 84.12 218 LEU A CA 1
ATOM 1818 C C . LEU A 1 218 ? -14.552 7.924 9.640 1.00 84.12 218 LEU A C 1
ATOM 1820 O O . LEU A 1 218 ? -14.411 9.141 9.559 1.00 84.12 218 LEU A O 1
ATOM 1824 N N . VAL A 1 219 ? -15.652 7.312 9.199 1.00 88.06 219 VAL A N 1
ATOM 1825 C CA . VAL A 1 219 ? -16.796 8.035 8.619 1.00 88.06 219 VAL A CA 1
ATOM 1826 C C . VAL A 1 219 ? -17.496 8.887 9.669 1.00 88.06 219 VAL A C 1
ATOM 1828 O O . VAL A 1 219 ? -17.771 10.058 9.417 1.00 88.06 219 VAL A O 1
ATOM 1831 N N . ASN A 1 220 ? -17.724 8.340 10.866 1.00 80.19 220 ASN A N 1
ATOM 1832 C CA . ASN A 1 220 ? -18.235 9.114 11.996 1.00 80.19 220 ASN A CA 1
ATOM 1833 C C . ASN A 1 220 ? -17.287 10.281 12.301 1.00 80.19 220 ASN A C 1
ATOM 1835 O O . ASN A 1 220 ? -17.709 11.418 12.436 1.00 80.19 220 ASN A O 1
ATOM 1839 N N . ALA A 1 221 ? -15.986 10.032 12.256 1.00 71.56 221 ALA A N 1
ATOM 1840 C CA . ALA A 1 221 ? -14.946 11.046 12.362 1.00 71.56 221 ALA A CA 1
ATOM 1841 C C . ALA A 1 221 ? -14.916 12.113 11.237 1.00 71.56 221 ALA A C 1
ATOM 1843 O O . ALA A 1 221 ? -14.070 13.002 11.267 1.00 71.56 221 ALA A O 1
ATOM 1844 N N . GLY A 1 222 ? -15.812 12.063 10.249 1.00 79.31 222 GLY A N 1
ATOM 1845 C CA . GLY A 1 222 ? -15.903 13.051 9.171 1.00 79.31 222 GLY A CA 1
ATOM 1846 C C . GLY A 1 222 ? -15.150 12.675 7.895 1.00 79.31 222 GLY A C 1
ATOM 1847 O O . GLY A 1 222 ? -15.142 13.456 6.939 1.00 79.31 222 GLY A O 1
ATOM 1848 N N . ALA A 1 223 ? -14.549 11.482 7.827 1.00 87.69 223 ALA A N 1
ATOM 1849 C CA . ALA A 1 223 ? -14.010 10.971 6.574 1.00 87.69 223 ALA A CA 1
ATOM 1850 C C . ALA A 1 223 ? -15.141 10.707 5.570 1.00 87.69 223 ALA A C 1
ATOM 1852 O O . ALA A 1 223 ? -16.225 10.235 5.918 1.00 87.69 223 ALA A O 1
ATOM 1853 N N . LYS A 1 224 ? -14.878 10.967 4.290 1.00 93.06 224 LYS A N 1
ATOM 1854 C CA . LYS A 1 224 ? -15.831 10.706 3.206 1.00 93.06 224 LYS A CA 1
ATOM 1855 C C . LYS A 1 224 ? -15.421 9.448 2.456 1.00 93.06 224 LYS A C 1
ATOM 1857 O O . LYS A 1 224 ? -14.254 9.279 2.109 1.00 93.06 224 LYS A O 1
ATOM 1862 N N . ILE A 1 225 ? -16.380 8.574 2.167 1.00 96.19 225 ILE A N 1
ATOM 1863 C CA . ILE A 1 225 ? -16.147 7.410 1.307 1.00 96.19 225 ILE A CA 1
ATOM 1864 C C . ILE A 1 225 ? -16.014 7.891 -0.140 1.00 96.19 225 ILE A C 1
ATOM 1866 O O . ILE A 1 225 ? -16.924 8.516 -0.675 1.00 96.19 225 ILE A O 1
ATOM 1870 N N . ILE A 1 226 ? -14.881 7.578 -0.768 1.00 96.75 226 ILE A N 1
ATOM 1871 C CA . ILE A 1 226 ? -14.619 7.842 -2.188 1.00 96.75 226 ILE A CA 1
ATOM 1872 C C . ILE A 1 226 ? -14.964 6.619 -3.038 1.00 96.75 226 ILE A C 1
ATOM 1874 O O . ILE A 1 226 ? -15.509 6.755 -4.129 1.00 96.75 226 ILE A O 1
ATOM 1878 N N . SER A 1 227 ? -14.643 5.418 -2.552 1.00 94.44 227 SER A N 1
ATOM 1879 C CA . SER A 1 227 ? -14.910 4.165 -3.262 1.00 94.44 227 SER A CA 1
ATOM 1880 C C . SER A 1 227 ? -15.237 3.060 -2.254 1.00 94.44 227 SER A C 1
ATOM 1882 O O . SER A 1 227 ? -14.329 2.616 -1.550 1.00 94.44 227 SER A O 1
ATOM 1884 N N . PRO A 1 228 ? -16.511 2.648 -2.123 1.00 94.94 228 PRO A N 1
ATOM 1885 C CA . PRO A 1 228 ? -16.906 1.603 -1.183 1.00 94.94 228 PRO A CA 1
ATOM 1886 C C . PRO A 1 228 ? -16.563 0.208 -1.716 1.00 94.94 228 PRO A C 1
ATOM 1888 O O . PRO A 1 228 ? -16.797 -0.066 -2.890 1.00 94.94 228 PRO A O 1
ATOM 1891 N N . ASN A 1 229 ? -16.087 -0.675 -0.830 1.00 94.12 229 ASN A N 1
ATOM 1892 C CA . ASN A 1 229 ? -15.983 -2.129 -1.032 1.00 94.12 229 ASN A CA 1
ATOM 1893 C C . ASN A 1 229 ? -15.452 -2.551 -2.412 1.00 94.12 229 ASN A C 1
ATOM 1895 O O . ASN A 1 229 ? -16.080 -3.334 -3.122 1.00 94.12 229 ASN A O 1
ATOM 1899 N N . ARG A 1 230 ? -14.303 -2.008 -2.803 1.00 95.88 230 ARG A N 1
ATOM 1900 C CA . ARG A 1 230 ? -13.668 -2.316 -4.078 1.00 95.88 230 ARG A CA 1
ATOM 1901 C C . ARG A 1 230 ? -12.740 -3.510 -3.920 1.00 95.88 230 ARG A C 1
ATOM 1903 O O . ARG A 1 230 ? -11.860 -3.488 -3.059 1.00 95.88 230 ARG A O 1
ATOM 1910 N N . ASP A 1 231 ? -12.909 -4.513 -4.772 1.00 96.12 231 ASP A N 1
ATOM 1911 C CA . ASP A 1 231 ? -11.936 -5.593 -4.901 1.00 96.12 231 ASP A CA 1
ATOM 1912 C C . ASP A 1 231 ? -10.656 -5.031 -5.510 1.00 96.12 231 ASP A C 1
ATOM 1914 O O . ASP A 1 231 ? -10.665 -4.438 -6.590 1.00 96.12 231 ASP A O 1
ATOM 1918 N N . ILE A 1 232 ? -9.565 -5.161 -4.765 1.00 96.00 232 ILE A N 1
ATOM 1919 C CA . ILE A 1 232 ? -8.252 -4.674 -5.152 1.00 96.00 232 ILE A CA 1
ATOM 1920 C C . ILE A 1 232 ? -7.205 -5.745 -4.901 1.00 96.00 232 ILE A C 1
ATOM 1922 O O . ILE A 1 232 ? -7.311 -6.569 -3.991 1.00 96.00 232 ILE A O 1
ATOM 1926 N N . GLU A 1 233 ? -6.139 -5.681 -5.679 1.00 95.69 233 GLU A N 1
ATOM 1927 C CA . GLU A 1 233 ? -4.899 -6.368 -5.383 1.00 95.69 233 GLU A CA 1
ATOM 1928 C C . GLU A 1 233 ? -3.836 -5.318 -5.062 1.00 95.69 233 GLU A C 1
ATOM 1930 O O . GLU A 1 233 ? -3.569 -4.416 -5.859 1.00 95.69 233 GLU A O 1
ATOM 1935 N N . VAL A 1 234 ? -3.263 -5.405 -3.864 1.00 96.06 234 VAL A N 1
ATOM 1936 C CA . VAL A 1 234 ? -2.392 -4.372 -3.308 1.00 96.06 234 VAL A CA 1
ATOM 1937 C C . VAL A 1 234 ? -1.085 -4.968 -2.820 1.00 96.06 234 VAL A C 1
ATOM 1939 O O . VAL A 1 234 ? -1.087 -5.895 -2.011 1.00 96.06 234 VAL A O 1
ATOM 1942 N N . LEU A 1 235 ? 0.023 -4.392 -3.284 1.00 95.88 235 LEU A N 1
ATOM 1943 C CA . LEU A 1 235 ? 1.342 -4.556 -2.682 1.00 95.88 235 LEU A CA 1
ATOM 1944 C C . LEU A 1 235 ? 1.592 -3.339 -1.795 1.00 95.88 235 LEU A C 1
ATOM 1946 O O . LEU A 1 235 ? 1.522 -2.197 -2.256 1.00 95.88 235 LEU A O 1
ATOM 1950 N N . TYR A 1 236 ? 1.896 -3.574 -0.527 1.00 94.69 236 TYR A N 1
ATOM 1951 C CA . TYR A 1 236 ? 2.139 -2.518 0.445 1.00 94.69 236 TYR A CA 1
ATOM 1952 C C . TYR A 1 236 ? 3.321 -2.852 1.343 1.00 94.69 236 TYR A C 1
ATOM 1954 O O . TYR A 1 236 ? 3.629 -4.017 1.602 1.00 94.69 236 TYR A O 1
ATOM 1962 N N . ARG A 1 237 ? 3.984 -1.806 1.840 1.00 89.81 237 ARG A N 1
ATOM 1963 C CA . ARG A 1 237 ? 4.981 -1.951 2.895 1.00 89.81 237 ARG A CA 1
ATOM 1964 C C . ARG A 1 237 ? 4.291 -1.929 4.243 1.00 89.81 237 ARG A C 1
ATOM 1966 O O . ARG A 1 237 ? 3.606 -0.962 4.589 1.00 89.81 237 ARG A O 1
ATOM 1973 N N . PHE A 1 238 ? 4.517 -2.982 5.005 1.00 83.25 238 PHE A N 1
ATOM 1974 C CA . PHE A 1 238 ? 4.078 -3.087 6.377 1.00 83.25 238 PHE A CA 1
ATOM 1975 C C . PHE A 1 238 ? 4.882 -2.132 7.277 1.00 83.25 238 PHE A C 1
ATOM 1977 O O . PHE A 1 238 ? 6.088 -1.932 7.084 1.00 83.25 238 PHE A O 1
ATOM 1984 N N . ARG A 1 239 ? 4.208 -1.507 8.248 1.00 80.19 239 ARG A N 1
ATOM 1985 C CA . ARG A 1 239 ? 4.830 -0.558 9.184 1.00 80.19 239 ARG A CA 1
ATOM 1986 C C . ARG A 1 239 ? 4.554 -0.858 10.631 1.00 80.19 239 ARG A C 1
ATOM 1988 O O . ARG A 1 239 ? 5.467 -0.781 11.444 1.00 80.19 239 ARG A O 1
ATOM 1995 N N . GLU A 1 240 ? 3.301 -1.134 10.939 1.00 77.62 240 GLU A N 1
ATOM 1996 C CA . GLU A 1 240 ? 2.864 -1.324 12.309 1.00 77.62 240 GLU A CA 1
ATOM 1997 C C . GLU A 1 240 ? 1.759 -2.374 12.335 1.00 77.62 240 GLU A C 1
ATOM 1999 O O . GLU A 1 240 ? 0.861 -2.359 11.492 1.00 77.62 240 GLU A O 1
ATOM 2004 N N . CYS A 1 241 ? 1.841 -3.290 13.296 1.00 79.56 241 CYS A N 1
ATOM 2005 C CA . CYS A 1 241 ? 0.810 -4.274 13.592 1.00 79.56 241 CYS A CA 1
ATOM 2006 C C . CYS A 1 241 ? 0.519 -4.160 15.072 1.00 79.56 241 CYS A C 1
ATOM 2008 O O . CYS A 1 241 ? 1.436 -4.155 15.893 1.00 79.56 241 CYS A O 1
ATOM 2010 N N . GLN A 1 242 ? -0.758 -4.116 15.405 1.00 78.12 242 GLN A N 1
ATOM 2011 C CA . GLN A 1 242 ? -1.214 -4.261 16.769 1.00 78.12 242 GLN A CA 1
ATOM 2012 C C . GLN A 1 242 ? -2.168 -5.442 16.824 1.00 78.12 242 GLN A C 1
ATOM 2014 O O . GLN A 1 242 ? -3.163 -5.483 16.102 1.00 78.12 242 GLN A O 1
ATOM 2019 N N . CYS A 1 243 ? -1.846 -6.407 17.678 1.00 78.75 243 CYS A N 1
ATOM 2020 C CA . CYS A 1 243 ? -2.671 -7.576 17.938 1.00 78.75 243 CYS A CA 1
ATOM 2021 C C . CYS A 1 243 ? -3.208 -7.471 19.365 1.00 78.75 243 CYS A C 1
ATOM 2023 O O . CYS A 1 243 ? -2.439 -7.509 20.322 1.00 78.75 243 CYS A O 1
ATOM 2025 N N . LEU A 1 244 ? -4.525 -7.343 19.506 1.00 78.81 244 LEU A N 1
ATOM 2026 C CA . LEU A 1 244 ? -5.228 -7.434 20.782 1.00 78.81 244 LEU A CA 1
ATOM 2027 C C . LEU A 1 244 ? -6.207 -8.609 20.753 1.00 78.81 244 LEU A C 1
ATOM 2029 O O . LEU A 1 244 ? -6.481 -9.208 19.712 1.00 78.81 244 LEU A O 1
ATOM 2033 N N . ASN A 1 245 ? -6.793 -8.919 21.909 1.00 77.88 245 ASN A N 1
ATOM 2034 C CA . ASN A 1 245 ? -7.812 -9.966 22.010 1.00 77.88 245 ASN A CA 1
ATOM 2035 C C . ASN A 1 245 ? -9.013 -9.708 21.087 1.00 77.88 245 ASN A C 1
ATOM 2037 O O . ASN A 1 245 ? -9.581 -10.660 20.568 1.00 77.88 245 ASN A O 1
ATOM 2041 N N . SER A 1 246 ? -9.362 -8.439 20.854 1.00 79.56 246 SER A N 1
ATOM 2042 C CA . SER A 1 246 ? -10.483 -8.022 20.004 1.00 79.56 246 SER A CA 1
ATOM 2043 C C . SER A 1 246 ? -10.180 -8.057 18.499 1.00 79.56 246 SER A C 1
ATOM 2045 O O . SER A 1 246 ? -11.098 -7.965 17.680 1.00 79.56 246 SER A O 1
ATOM 2047 N N . GLY A 1 247 ? -8.910 -8.186 18.104 1.00 84.56 247 GLY A N 1
ATOM 2048 C CA . GLY A 1 247 ? -8.526 -8.214 16.699 1.00 84.56 247 GLY A CA 1
ATOM 2049 C C . GLY A 1 247 ? -7.108 -7.742 16.412 1.00 84.56 247 GLY A C 1
ATOM 2050 O O . GLY A 1 247 ? -6.328 -7.423 17.307 1.00 84.56 247 GLY A O 1
ATOM 2051 N N . THR A 1 248 ? -6.805 -7.674 15.124 1.00 84.50 248 THR A N 1
ATOM 2052 C CA . THR A 1 248 ? -5.534 -7.227 14.570 1.00 84.50 248 THR A CA 1
ATOM 2053 C C . THR A 1 248 ? -5.747 -5.983 13.723 1.00 84.50 248 THR A C 1
ATOM 2055 O O . THR A 1 248 ? -6.672 -5.918 12.912 1.00 84.50 248 THR A O 1
ATOM 2058 N N . GLN A 1 249 ? -4.873 -4.997 13.888 1.00 86.31 249 GLN A N 1
ATOM 2059 C CA . GLN A 1 249 ? -4.835 -3.805 13.060 1.00 86.31 249 GLN A CA 1
ATOM 2060 C C . GLN A 1 249 ? -3.448 -3.629 12.453 1.00 86.31 249 GLN A C 1
ATOM 2062 O O . GLN A 1 249 ? -2.445 -3.620 13.161 1.00 86.31 249 GLN A O 1
ATOM 2067 N N . ILE A 1 250 ? -3.411 -3.490 11.135 1.00 86.38 250 ILE A N 1
ATOM 2068 C CA . ILE A 1 250 ? -2.208 -3.342 10.327 1.00 86.38 250 ILE A CA 1
ATOM 2069 C C . ILE A 1 250 ? -2.226 -1.959 9.692 1.00 86.38 250 ILE A C 1
ATOM 2071 O O . ILE A 1 250 ? -3.215 -1.565 9.072 1.00 86.38 250 ILE A O 1
ATOM 2075 N N . PHE A 1 251 ? -1.107 -1.253 9.794 1.00 86.56 251 PHE A N 1
ATOM 2076 C CA . PHE A 1 251 ? -0.871 0.010 9.116 1.00 86.56 251 PHE A CA 1
ATOM 2077 C C . PHE A 1 251 ? 0.292 -0.116 8.141 1.00 86.56 251 PHE A C 1
ATOM 2079 O O . PHE A 1 251 ? 1.314 -0.749 8.430 1.00 86.56 251 PHE A O 1
ATOM 2086 N N . GLY A 1 252 ? 0.150 0.525 6.986 1.00 88.94 252 GLY A N 1
ATOM 2087 C CA . GLY A 1 252 ? 1.171 0.494 5.953 1.00 88.94 252 GLY A CA 1
ATOM 2088 C C . GLY A 1 252 ? 1.013 1.584 4.907 1.00 88.94 252 GLY A C 1
ATOM 2089 O O . GLY A 1 252 ? 0.128 2.438 4.985 1.00 88.94 252 GLY A O 1
ATOM 2090 N N . TYR A 1 253 ? 1.895 1.518 3.916 1.00 90.00 253 TYR A N 1
ATOM 2091 C CA . TYR A 1 253 ? 1.856 2.375 2.736 1.00 90.00 253 TYR A CA 1
ATOM 2092 C C . TYR A 1 253 ? 1.634 1.498 1.507 1.00 90.00 253 TYR A C 1
ATOM 2094 O O . TYR A 1 253 ? 2.444 0.587 1.281 1.00 90.00 253 TYR A O 1
ATOM 2102 N N . PRO A 1 254 ? 0.569 1.729 0.722 1.00 95.12 254 PRO A N 1
ATOM 2103 C CA . PRO A 1 254 ? 0.422 1.045 -0.546 1.00 95.12 254 PRO A CA 1
ATOM 2104 C C . PRO A 1 254 ? 1.562 1.490 -1.462 1.00 95.12 254 PRO A C 1
ATOM 2106 O O . PRO A 1 254 ? 1.888 2.669 -1.533 1.00 95.12 254 PRO A O 1
ATOM 2109 N N . LEU A 1 255 ? 2.192 0.540 -2.143 1.00 94.62 255 LEU A N 1
ATOM 2110 C CA . LEU A 1 255 ? 3.120 0.841 -3.230 1.00 94.62 255 LEU A CA 1
ATOM 2111 C C . LEU A 1 255 ? 2.406 0.818 -4.563 1.00 94.62 255 LEU A C 1
ATOM 2113 O O . LEU A 1 255 ? 2.678 1.640 -5.431 1.00 94.62 255 LEU A O 1
ATOM 2117 N N . VAL A 1 256 ? 1.507 -0.147 -4.724 1.00 95.69 256 VAL A N 1
ATOM 2118 C CA . VAL A 1 256 ? 0.725 -0.296 -5.935 1.00 95.69 256 VAL A CA 1
ATOM 2119 C C . VAL A 1 256 ? -0.611 -0.946 -5.621 1.00 95.69 256 VAL A C 1
ATOM 2121 O O . VAL A 1 256 ? -0.683 -1.881 -4.822 1.00 95.69 256 VAL A O 1
ATOM 2124 N N . ILE A 1 257 ? -1.662 -0.435 -6.255 1.00 96.00 257 ILE A N 1
ATOM 2125 C CA . ILE A 1 257 ? -3.020 -0.965 -6.175 1.00 96.00 257 ILE A CA 1
ATOM 2126 C C . ILE A 1 257 ? -3.532 -1.158 -7.596 1.00 96.00 257 ILE A C 1
ATOM 2128 O O . ILE A 1 257 ? -3.490 -0.233 -8.413 1.00 96.00 257 ILE A O 1
ATOM 2132 N N . LYS A 1 258 ? -4.037 -2.354 -7.878 1.00 94.25 258 LYS A N 1
ATOM 2133 C CA . LYS A 1 258 ? -4.708 -2.691 -9.135 1.00 94.25 258 LYS A CA 1
ATOM 2134 C C . LYS A 1 258 ? -6.086 -3.283 -8.870 1.00 94.25 258 LYS A C 1
ATOM 2136 O O . LYS A 1 258 ? -6.364 -3.734 -7.756 1.00 94.25 258 LYS A O 1
ATOM 2141 N N . VAL A 1 259 ? -6.920 -3.254 -9.900 1.00 91.25 259 VAL A N 1
ATOM 2142 C CA . VAL A 1 259 ? -8.289 -3.789 -9.914 1.00 91.25 259 VAL A CA 1
ATOM 2143 C C . VAL A 1 259 ? -8.434 -4.891 -10.946 1.00 91.25 259 VAL A C 1
ATOM 2145 O O . VAL A 1 259 ? -7.620 -4.910 -11.901 1.00 91.25 259 VAL A O 1
#

pLDDT: mean 76.35, std 17.54, range [33.53, 97.38]

Nearest PDB structures (foldseek):
  8ieb-assembly1_B  TM=3.833E-01  e=2.833E+00  Homo sapiens
  6f5o-assembly1_B  TM=3.511E-01  e=9.189E-01  Influenza B virus (B/Memphis/13/2003)
  7z43-assembly1_BBB  TM=3.489E-01  e=1.363E+00  Influenza B virus
  5odn-assembly1_D  TM=3.657E-01  e=1.288E+00  Salinibacter ruber DSM 13855
  8ieq-assembly1_C  TM=3.514E-01  e=8.732E+00  Homo sapiens

Mean predicted aligned error: 10.65 Å

Sequence (259 aa):
MKEKFISEFIYIDERRLNSYVEQINPSSMKYEKIPEWTADLSLISPKITSSRKTYPRNLTTYEKLEILIDFLDKNNFVNKDVTDLIYSFSNDYTVDYVPFAWHKITATRLIIQPENESSPCIYIWVYSNYNKDSEKRINICLMEDFIHDDISLPRIPISVYSSLIGMLINQYDIFKQTTILNNEEFSAIKKLNNYHEYSKKYSVLMSKFIGQNVIDVLVNAGAKIISPNRDIEVLYRFRECQCLNSGTQIFGYPLVIKV

Foldseek 3Di:
DPPDPPFPWPDAPLVVLVVVLCVQPVVQKDWDWDWDWDFDQDPVGIDIDIDTDIDIDGDDSVSSVVSNVVVCVVVVLEAADPVVVQVQPPDDPPRDHRFKYKYWAFWWWWWDQAPDNPDDIKIWTWGWDQDPVLRAIEIEIAIEPPPDDPDPDPPDPCFLLVVVVVSLLNSVVLLCVFDLDDPVLNVVLVPDPDPVVVVVSVVVVVVSCGLDRVVVVVVSSVIDTPGHGDGKIWMWGWTDWDQDSSYIYTYTHTRIIGD

Radius of gyration: 23.93 Å; Cα contacts (8 Å, |Δi|>4): 405; chains: 1; bounding box: 46×43×88 Å